Protein AF-A0A8H5F5C3-F1 (afdb_monomer_lite)

Radius of gyration: 33.32 Å; chains: 1; bounding box: 85×60×96 Å

Foldseek 3Di:
DPPVVVVVVLVVCLVCVLVVLHFNVVSVCVVVVVPVDPPPDDNDPPCPVDDLDDCPGDCSRNVVNVPPPVPPPDPDPPPQDDADDDDDDDQDPLLVVLLVVVVVVLQVVCVVVVHDCPPPCHSVVRPNSVLSSQLSVCLQVPQPQDPDLVSSCSNRVDPCSVPCVVVSVVSSCVSRPHPDDPDDPPPPDPPDDDDDDDDDDDDDDPDDDDDPDDQDAAPQQRHSPDHQCDPPPPPNPVPPPDPPPPPDDDDDDDDDDDPPFDAAPPPRDTDDHVPPLVPDPVNVVVPDDPPDDD

pLDDT: mean 79.6, std 17.07, range [41.25, 98.38]

InterPro domains:
  IPR041670 Zinc knuckle [PF15288] (262-293)

Secondary structure (DSSP, 8-state):
--HHHHHHHHHHHHHTHHHHT--HHHHHHHHTT-TTS-TTSSS-TTTSSS-TT-TTS-TTT-HHHHS----SSPPP---PPPPPP-------HHHHHHHHHHHHHHHHHHHHTT--TTSTTGGGGTS-HHHHHHHHHHHHSTTSS-SSHHHHHHHH--TTHHHHHHHHHHHHHHHSPPPPPPPPP----------------------PPP---PPPPPTTT--SSS-TTSTT-TT-TT--PPPS-----------------PBPTTT--BSS-TT-TTT-HHHHGGG-------

Structure (mmCIF, N/CA/C/O backbone):
data_AF-A0A8H5F5C3-F1
#
_entry.id   AF-A0A8H5F5C3-F1
#
loop_
_atom_site.group_PDB
_atom_site.id
_atom_site.type_symbol
_atom_site.label_atom_id
_atom_site.label_alt_id
_atom_site.label_comp_id
_atom_site.label_asym_id
_atom_site.label_entity_id
_atom_site.label_seq_id
_atom_site.pdbx_PDB_ins_code
_atom_site.Cartn_x
_atom_site.Cartn_y
_atom_site.Cartn_z
_atom_site.occupancy
_atom_site.B_iso_or_equiv
_atom_site.auth_seq_id
_atom_site.auth_comp_id
_atom_site.auth_asym_id
_atom_site.auth_atom_id
_atom_site.pdbx_PDB_model_num
ATOM 1 N N . MET A 1 1 ? 24.916 12.785 -32.235 1.00 60.12 1 MET A N 1
ATOM 2 C CA . MET A 1 1 ? 23.503 13.224 -32.248 1.00 60.12 1 MET A CA 1
ATOM 3 C C . MET A 1 1 ? 23.223 13.914 -30.929 1.00 60.12 1 MET A C 1
ATOM 5 O O . MET A 1 1 ? 23.875 13.552 -29.958 1.00 60.12 1 MET A O 1
ATOM 9 N N . ALA A 1 2 ? 22.330 14.905 -30.896 1.00 87.88 2 ALA A N 1
ATOM 10 C CA . ALA A 1 2 ? 21.846 15.442 -29.624 1.00 87.88 2 ALA A CA 1
ATOM 11 C C . ALA A 1 2 ? 21.158 14.311 -28.840 1.00 87.88 2 ALA A C 1
ATOM 13 O O . ALA A 1 2 ? 20.453 13.505 -29.451 1.00 87.88 2 ALA A O 1
ATOM 14 N N . GLU A 1 3 ? 21.402 14.226 -27.532 1.00 84.44 3 GLU A N 1
ATOM 15 C CA . GLU A 1 3 ? 20.860 13.166 -26.667 1.00 84.44 3 GLU A CA 1
ATOM 16 C C . GLU A 1 3 ? 19.329 13.081 -26.788 1.00 84.44 3 GLU A C 1
ATOM 18 O O . GLU A 1 3 ? 18.789 11.993 -26.975 1.00 84.44 3 GLU A O 1
ATOM 23 N N . ASP A 1 4 ? 18.656 14.230 -26.868 1.00 89.19 4 ASP A N 1
ATOM 24 C CA . ASP A 1 4 ? 17.200 14.339 -27.028 1.00 89.19 4 ASP A CA 1
ATOM 25 C C . ASP A 1 4 ? 16.665 13.661 -28.301 1.00 89.19 4 ASP A C 1
ATOM 27 O O . ASP A 1 4 ? 15.610 13.025 -28.285 1.00 89.19 4 ASP A O 1
ATOM 31 N N . GLN A 1 5 ? 17.399 13.764 -29.414 1.00 93.50 5 GLN A N 1
ATOM 32 C CA . GLN A 1 5 ? 16.990 13.143 -30.675 1.00 93.50 5 GLN A CA 1
ATOM 33 C C . GLN A 1 5 ? 17.106 11.619 -30.589 1.00 93.50 5 GLN A C 1
ATOM 35 O O . GLN A 1 5 ? 16.229 10.900 -31.061 1.00 93.50 5 GLN A O 1
ATOM 40 N N . TYR A 1 6 ? 18.165 11.128 -29.939 1.00 92.06 6 TYR A N 1
ATOM 41 C CA . TYR A 1 6 ? 18.353 9.697 -29.726 1.00 92.06 6 TYR A CA 1
ATOM 42 C C . TYR A 1 6 ? 17.241 9.109 -28.847 1.00 92.06 6 TYR A C 1
ATOM 44 O O . TYR A 1 6 ? 16.681 8.069 -29.192 1.00 92.06 6 TYR A O 1
ATOM 52 N N . GLU A 1 7 ? 16.871 9.777 -27.749 1.00 92.25 7 GLU A N 1
ATOM 53 C CA . GLU A 1 7 ? 15.771 9.312 -26.895 1.00 92.25 7 GLU A CA 1
ATOM 54 C C . GLU A 1 7 ? 14.434 9.276 -27.638 1.00 92.25 7 GLU A C 1
ATOM 56 O O . GLU A 1 7 ? 13.686 8.298 -27.519 1.00 92.25 7 GLU A O 1
ATOM 61 N N . PHE A 1 8 ? 14.149 10.309 -28.437 1.00 95.94 8 PHE A N 1
ATOM 62 C CA . PHE A 1 8 ? 12.949 10.368 -29.265 1.00 95.94 8 PHE A CA 1
ATOM 63 C C . PHE A 1 8 ? 12.884 9.192 -30.248 1.00 95.94 8 PHE A C 1
ATOM 65 O O . PHE A 1 8 ? 11.882 8.470 -30.285 1.00 95.94 8 PHE A O 1
ATOM 72 N N . ASP A 1 9 ? 13.969 8.950 -30.986 1.00 95.62 9 ASP A N 1
ATOM 73 C CA . ASP A 1 9 ? 14.041 7.892 -31.995 1.00 95.62 9 ASP A CA 1
ATOM 74 C C . ASP A 1 9 ? 13.924 6.493 -31.369 1.00 95.62 9 ASP A C 1
ATOM 76 O O . ASP A 1 9 ? 13.238 5.616 -31.906 1.00 95.62 9 ASP A O 1
ATOM 80 N N . VAL A 1 10 ? 14.543 6.279 -30.203 1.00 93.88 10 VAL A N 1
ATOM 81 C CA . VAL A 1 10 ? 14.464 5.010 -29.466 1.00 93.88 10 VAL A CA 1
ATOM 82 C C . VAL A 1 10 ? 13.055 4.759 -28.933 1.00 93.88 10 VAL A C 1
ATOM 84 O O . VAL A 1 10 ? 12.548 3.639 -29.050 1.00 93.88 10 VAL A O 1
ATOM 87 N N . MET A 1 11 ? 12.395 5.771 -28.365 1.00 95.31 11 MET A N 1
ATOM 88 C CA . MET A 1 11 ? 11.026 5.628 -27.856 1.00 95.31 11 MET A CA 1
ATOM 89 C C . MET A 1 11 ? 10.029 5.378 -28.985 1.00 95.31 11 MET A C 1
ATOM 91 O O . MET A 1 11 ? 9.158 4.512 -28.861 1.00 95.31 11 MET A O 1
ATOM 95 N N . ASP A 1 12 ? 10.180 6.079 -30.105 1.00 96.69 12 ASP A N 1
ATOM 96 C CA . ASP A 1 12 ? 9.385 5.857 -31.307 1.00 96.69 12 ASP A CA 1
ATOM 97 C C . ASP A 1 12 ? 9.606 4.443 -31.872 1.00 96.69 12 ASP A C 1
ATOM 99 O O . ASP A 1 12 ? 8.642 3.716 -32.139 1.00 96.69 12 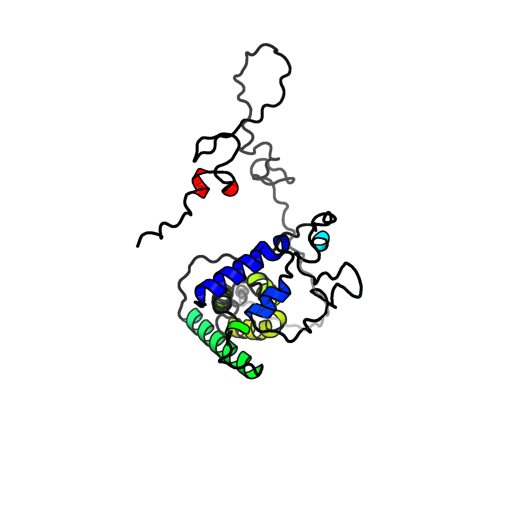ASP A O 1
ATOM 103 N N . ALA A 1 13 ? 10.862 3.990 -31.955 1.00 94.81 13 ALA A N 1
ATOM 104 C CA . ALA A 1 13 ? 11.183 2.616 -32.323 1.00 94.81 13 ALA A CA 1
ATOM 105 C C . ALA A 1 13 ? 10.565 1.607 -31.347 1.00 94.81 13 ALA A C 1
ATOM 107 O O . ALA A 1 13 ? 10.030 0.594 -31.796 1.00 94.81 13 ALA A O 1
ATOM 108 N N . PHE A 1 14 ? 10.584 1.877 -30.037 1.00 94.94 14 PHE A N 1
ATOM 109 C CA . PHE A 1 14 ? 9.980 1.004 -29.034 1.00 94.94 14 PHE A CA 1
ATOM 110 C C . PHE A 1 14 ? 8.468 0.916 -29.224 1.00 94.94 14 PHE A C 1
ATOM 112 O O . PHE A 1 14 ? 7.932 -0.187 -29.316 1.00 94.94 14 PHE A O 1
ATOM 119 N N . ILE A 1 15 ? 7.765 2.046 -29.320 1.00 94.81 15 ILE A N 1
ATOM 120 C CA . ILE A 1 15 ? 6.305 2.100 -29.498 1.00 94.81 15 ILE A CA 1
ATOM 121 C C . ILE A 1 15 ? 5.898 1.374 -30.784 1.00 94.81 15 ILE A C 1
ATOM 123 O O . ILE A 1 15 ? 5.016 0.509 -30.745 1.00 94.81 15 ILE A O 1
ATOM 127 N N . ASN A 1 16 ? 6.600 1.662 -31.882 1.00 94.94 16 ASN A N 1
ATOM 128 C CA . ASN A 1 16 ? 6.324 1.139 -33.217 1.00 94.94 16 ASN A CA 1
ATOM 129 C C . ASN A 1 16 ? 7.081 -0.157 -33.546 1.00 94.94 16 ASN A C 1
ATOM 131 O O . ASN A 1 16 ? 7.096 -0.575 -34.706 1.00 94.94 16 ASN A O 1
ATOM 135 N N . ALA A 1 17 ? 7.662 -0.826 -32.544 1.00 92.56 17 ALA A N 1
ATOM 136 C CA . ALA A 1 17 ? 8.534 -1.987 -32.726 1.00 92.56 17 ALA A CA 1
ATOM 137 C C . ALA A 1 17 ? 7.886 -3.075 -33.591 1.00 92.56 17 ALA A C 1
ATOM 139 O O . ALA A 1 17 ? 8.486 -3.545 -34.553 1.00 92.56 17 ALA A O 1
ATOM 140 N N . ARG A 1 18 ? 6.612 -3.395 -33.326 1.00 88.88 18 ARG A N 1
ATOM 141 C CA . ARG A 1 18 ? 5.847 -4.382 -34.103 1.00 88.88 18 ARG A CA 1
ATOM 142 C C . ARG A 1 18 ? 5.730 -4.008 -35.582 1.00 88.88 18 ARG A C 1
ATOM 144 O O . ARG A 1 18 ? 5.941 -4.860 -36.435 1.00 88.88 18 ARG A O 1
ATOM 151 N N . ASN A 1 19 ? 5.407 -2.751 -35.883 1.00 92.50 19 ASN A N 1
ATOM 152 C CA . ASN A 1 19 ? 5.242 -2.280 -37.262 1.00 92.50 19 ASN A CA 1
ATOM 153 C C . ASN A 1 19 ? 6.582 -2.207 -38.005 1.00 92.50 19 ASN A C 1
ATOM 155 O O . ASN A 1 19 ? 6.616 -2.343 -39.223 1.00 92.50 19 ASN A O 1
ATOM 159 N N . ARG A 1 20 ? 7.681 -2.008 -37.270 1.00 92.12 20 ARG A N 1
ATOM 160 C CA . ARG A 1 20 ? 9.048 -1.948 -37.806 1.00 92.12 20 ARG A CA 1
ATOM 161 C C . ARG A 1 20 ? 9.750 -3.306 -37.864 1.00 92.12 20 ARG A C 1
ATOM 163 O O . ARG A 1 20 ? 10.875 -3.376 -38.339 1.00 92.12 20 ARG A O 1
ATOM 170 N N . GLY A 1 21 ? 9.115 -4.374 -37.377 1.00 87.25 21 GLY A N 1
ATOM 171 C CA . GLY A 1 21 ? 9.731 -5.701 -37.298 1.00 87.25 21 GLY A CA 1
ATOM 172 C C . GLY A 1 21 ? 10.843 -5.807 -36.248 1.00 87.25 21 GLY A C 1
ATOM 173 O O . GLY A 1 21 ? 11.661 -6.719 -36.317 1.00 87.25 21 GLY A O 1
ATOM 174 N N . PHE A 1 22 ? 10.880 -4.893 -35.275 1.00 87.75 22 PHE A N 1
ATOM 175 C CA . PHE A 1 22 ? 11.849 -4.911 -34.185 1.00 87.75 22 PHE A CA 1
ATOM 176 C C . PHE A 1 22 ? 11.317 -5.622 -32.940 1.00 87.75 22 PHE A C 1
ATOM 178 O O . PHE A 1 22 ? 10.141 -5.550 -32.577 1.00 87.75 22 PHE A O 1
ATOM 185 N N . CYS A 1 23 ? 12.237 -6.273 -32.238 1.00 87.12 23 CYS A N 1
ATOM 186 C CA . CYS A 1 23 ? 12.022 -6.864 -30.928 1.00 87.12 23 CYS A CA 1
ATOM 187 C C . CYS A 1 23 ? 12.058 -5.755 -29.866 1.00 87.12 23 CYS A C 1
ATOM 189 O O . CYS A 1 23 ? 13.042 -5.024 -29.768 1.00 87.12 23 CYS A O 1
ATOM 191 N N . ARG A 1 24 ? 11.027 -5.631 -29.014 1.00 89.69 24 ARG A N 1
ATOM 192 C CA . ARG A 1 24 ? 11.031 -4.607 -27.943 1.00 89.69 24 ARG A CA 1
ATOM 193 C C . ARG A 1 24 ? 12.205 -4.766 -26.972 1.00 89.69 24 ARG A C 1
ATOM 195 O O . ARG A 1 24 ? 12.661 -3.782 -26.405 1.00 89.69 24 ARG A O 1
ATOM 202 N N . ARG A 1 25 ? 12.669 -6.004 -26.767 1.00 86.75 25 ARG A N 1
ATOM 203 C CA . ARG A 1 25 ? 13.811 -6.311 -25.893 1.00 86.75 25 ARG A CA 1
ATOM 204 C C . ARG A 1 25 ? 15.117 -5.792 -26.475 1.00 86.75 25 ARG A C 1
ATOM 206 O O . ARG A 1 25 ? 15.838 -5.143 -25.739 1.00 86.75 25 ARG A O 1
ATOM 213 N N . ASP A 1 26 ? 15.350 -5.985 -27.773 1.00 86.12 26 ASP A N 1
ATOM 214 C CA . ASP A 1 26 ? 16.556 -5.486 -28.444 1.00 86.12 26 ASP A CA 1
ATOM 215 C C . ASP A 1 26 ? 16.659 -3.961 -28.325 1.00 86.12 26 ASP A C 1
ATOM 217 O O . ASP A 1 26 ? 17.726 -3.437 -28.031 1.00 86.12 26 ASP A O 1
ATOM 221 N N . ILE A 1 27 ? 15.533 -3.248 -28.457 1.00 91.31 27 ILE A N 1
ATOM 222 C CA . ILE A 1 27 ? 15.487 -1.786 -28.294 1.00 91.31 27 ILE A CA 1
ATOM 223 C C . ILE A 1 27 ? 15.824 -1.379 -26.851 1.00 91.31 27 ILE A C 1
ATOM 225 O O . ILE A 1 27 ? 16.591 -0.443 -26.639 1.00 91.31 27 ILE A O 1
ATOM 229 N N . CYS A 1 28 ? 15.287 -2.084 -25.848 1.00 90.62 28 CYS A N 1
ATOM 230 C CA . CYS A 1 28 ? 15.643 -1.840 -24.448 1.00 90.62 28 CYS A CA 1
ATOM 231 C C . CYS A 1 28 ? 17.111 -2.172 -24.156 1.00 90.62 28 CYS A C 1
ATOM 233 O O . CYS A 1 28 ? 17.774 -1.411 -23.458 1.00 90.62 28 CYS A O 1
ATOM 235 N N . ASP A 1 29 ? 17.617 -3.296 -24.661 1.00 87.50 29 ASP A N 1
ATOM 236 C CA . ASP A 1 29 ? 19.001 -3.707 -24.448 1.00 87.50 29 ASP A CA 1
ATOM 237 C C . ASP A 1 29 ? 19.973 -2.736 -25.130 1.00 87.50 29 ASP A C 1
ATOM 239 O O . ASP A 1 29 ? 21.022 -2.450 -24.562 1.00 87.50 29 ASP A O 1
ATOM 243 N N . GLU A 1 30 ? 19.615 -2.167 -26.285 1.00 89.38 30 GLU A N 1
ATOM 244 C CA . GLU A 1 30 ? 20.378 -1.089 -26.920 1.00 89.38 30 GLU A CA 1
ATOM 245 C C . GLU A 1 30 ? 20.362 0.191 -26.076 1.00 89.38 30 GLU A C 1
ATOM 247 O O . GLU A 1 30 ? 21.419 0.719 -25.733 1.00 89.38 30 GLU A O 1
ATOM 252 N N . TYR A 1 31 ? 19.175 0.651 -25.667 1.00 93.38 31 TYR A N 1
ATOM 253 C CA . TYR A 1 31 ? 19.017 1.881 -24.884 1.00 93.38 31 TYR A CA 1
ATOM 254 C C . TYR A 1 31 ? 19.757 1.830 -23.541 1.00 93.38 31 TYR A C 1
ATOM 256 O O . TYR A 1 31 ? 20.421 2.790 -23.159 1.00 93.38 31 TYR A O 1
ATOM 264 N N . PHE A 1 32 ? 19.689 0.695 -22.838 1.00 92.19 32 PHE A N 1
ATOM 265 C CA . PHE A 1 32 ? 20.354 0.491 -21.546 1.00 92.19 32 PHE A CA 1
ATOM 266 C C . PHE A 1 32 ? 21.762 -0.114 -21.664 1.00 92.19 32 PHE A C 1
ATOM 268 O O . PHE A 1 32 ? 22.353 -0.461 -20.639 1.00 92.19 32 PHE A O 1
ATOM 275 N N . GLN A 1 33 ? 22.289 -0.276 -22.885 1.00 88.88 33 GLN A N 1
ATOM 276 C CA . GLN A 1 33 ? 23.594 -0.897 -23.167 1.00 88.88 33 GLN A CA 1
ATOM 277 C C . GLN A 1 33 ? 23.756 -2.284 -22.511 1.00 88.88 33 GLN A C 1
ATOM 279 O O . GLN A 1 33 ? 24.838 -2.705 -22.094 1.00 88.88 33 GLN A O 1
ATOM 284 N N . ASN A 1 34 ? 22.656 -3.030 -22.407 1.00 84.88 34 ASN A N 1
ATOM 285 C CA . ASN A 1 34 ? 22.591 -4.355 -21.804 1.00 84.88 34 ASN A CA 1
ATOM 286 C C . ASN A 1 34 ? 22.877 -5.454 -22.842 1.00 84.88 34 ASN A C 1
ATOM 288 O O . ASN A 1 34 ? 22.134 -6.423 -22.983 1.00 84.88 34 ASN A O 1
ATOM 292 N N . HIS A 1 35 ? 24.000 -5.346 -23.553 1.00 79.50 35 HIS A N 1
ATOM 293 C CA . HIS A 1 35 ? 24.392 -6.272 -24.629 1.00 79.50 35 HIS A CA 1
ATOM 294 C C . HIS A 1 35 ? 24.846 -7.664 -24.141 1.00 79.50 35 HIS A C 1
ATOM 296 O O . HIS A 1 35 ? 25.554 -8.377 -24.845 1.00 79.50 35 HIS A O 1
ATOM 302 N N . LYS A 1 36 ? 24.464 -8.068 -22.923 1.00 68.00 36 LYS A N 1
ATOM 303 C CA . LYS A 1 36 ? 24.839 -9.359 -22.324 1.00 68.00 36 LYS A CA 1
ATOM 304 C C . LYS A 1 36 ? 24.131 -10.555 -22.970 1.00 68.00 36 LYS A C 1
ATOM 306 O O . LYS A 1 36 ? 24.473 -11.693 -22.663 1.00 68.00 36 LYS A O 1
ATOM 311 N N . ALA A 1 37 ? 23.130 -10.313 -23.813 1.00 61.84 37 ALA A N 1
ATOM 312 C CA . ALA A 1 37 ? 22.503 -11.337 -24.633 1.00 61.84 37 ALA A CA 1
ATOM 313 C C . ALA A 1 37 ? 23.212 -11.396 -25.995 1.00 61.84 37 ALA A C 1
ATOM 315 O O . ALA A 1 37 ? 23.277 -10.391 -26.698 1.00 61.84 37 ALA A O 1
ATOM 316 N N . ASP A 1 38 ? 23.743 -12.565 -26.363 1.00 60.38 38 ASP A N 1
ATOM 317 C CA . ASP A 1 38 ? 24.379 -12.787 -27.667 1.00 60.38 38 ASP A CA 1
ATOM 318 C C . ASP A 1 38 ? 23.471 -12.316 -28.816 1.00 60.38 38 ASP A C 1
ATOM 320 O O . ASP A 1 38 ? 22.411 -12.895 -29.070 1.00 60.38 38 ASP A O 1
ATOM 324 N N . ARG A 1 39 ? 23.919 -11.287 -29.550 1.00 55.59 39 ARG A N 1
ATOM 325 C CA . ARG A 1 39 ? 23.198 -10.650 -30.673 1.00 55.59 39 ARG A CA 1
ATOM 326 C C . ARG A 1 39 ? 22.975 -11.571 -31.882 1.00 55.59 39 ARG A C 1
ATOM 328 O O . ARG A 1 39 ? 22.264 -11.210 -32.813 1.00 55.59 39 ARG A O 1
ATOM 335 N N . GLN A 1 40 ? 23.597 -12.750 -31.916 1.00 51.72 40 GLN A N 1
ATOM 336 C CA . GLN A 1 40 ? 23.796 -13.498 -33.161 1.00 51.72 40 GLN A CA 1
ATOM 337 C C . GLN A 1 40 ? 22.651 -14.449 -33.557 1.00 51.72 40 GLN A C 1
ATOM 339 O O . GLN A 1 40 ? 22.779 -15.178 -34.538 1.00 51.72 40 GLN A O 1
ATOM 344 N N . LYS A 1 41 ? 21.515 -14.466 -32.845 1.00 52.19 41 LYS A N 1
ATOM 345 C CA . LYS A 1 41 ? 20.376 -15.345 -33.176 1.00 52.19 41 LYS A CA 1
ATOM 346 C C . LYS A 1 41 ? 19.035 -14.641 -32.941 1.00 52.19 41 LYS A C 1
ATOM 348 O O . LYS A 1 41 ? 18.655 -14.422 -31.798 1.00 52.19 41 LYS A O 1
ATOM 353 N N . ALA A 1 42 ? 18.347 -14.317 -34.044 1.00 54.59 42 ALA A N 1
ATOM 354 C CA . ALA A 1 42 ? 16.954 -13.861 -34.176 1.00 54.59 42 ALA A CA 1
ATOM 355 C C . ALA A 1 42 ? 16.199 -13.614 -32.854 1.00 54.59 42 ALA A C 1
ATOM 357 O O . ALA A 1 42 ? 15.679 -14.593 -32.338 1.00 54.59 42 ALA A O 1
ATOM 358 N N . CYS A 1 43 ? 16.134 -12.355 -32.368 1.00 58.72 43 CYS A N 1
ATOM 359 C CA . CYS A 1 43 ? 15.417 -11.747 -31.205 1.00 58.72 43 CYS A CA 1
ATOM 360 C C . CYS A 1 43 ? 15.333 -12.532 -29.873 1.00 58.72 43 CYS A C 1
ATOM 362 O O . CYS A 1 43 ? 15.193 -11.953 -28.798 1.00 58.72 43 CYS A O 1
ATOM 364 N N . CYS A 1 44 ? 15.351 -13.858 -29.869 1.00 58.44 44 CYS A N 1
ATOM 365 C CA . CYS A 1 44 ? 15.351 -14.701 -28.702 1.00 58.44 44 CYS A CA 1
ATOM 366 C C . CYS A 1 44 ? 15.707 -16.142 -29.097 1.00 58.44 44 CYS A C 1
ATOM 368 O O . CYS A 1 44 ? 14.849 -16.917 -29.503 1.00 58.44 44 CYS A O 1
ATOM 370 N N . THR A 1 45 ? 16.912 -16.603 -28.768 1.00 53.44 45 THR A N 1
ATOM 371 C CA . THR A 1 45 ? 17.160 -18.038 -28.492 1.00 53.44 45 THR A CA 1
ATOM 372 C C . THR A 1 45 ? 16.218 -18.596 -27.411 1.00 53.44 45 THR A C 1
ATOM 374 O O . THR A 1 45 ? 16.011 -19.801 -27.320 1.00 53.44 45 THR A O 1
ATOM 377 N N . ARG A 1 46 ? 15.563 -17.713 -26.643 1.00 50.53 46 ARG A N 1
ATOM 378 C CA . ARG A 1 46 ? 14.430 -18.009 -25.751 1.00 50.53 46 ARG A CA 1
ATOM 379 C C . ARG A 1 46 ? 13.079 -18.287 -26.435 1.00 50.53 46 ARG A C 1
ATOM 381 O O . ARG A 1 46 ? 12.217 -18.848 -25.770 1.00 50.53 46 ARG A O 1
ATOM 388 N N . CYS A 1 47 ? 12.864 -17.876 -27.687 1.00 49.75 47 CYS A N 1
ATOM 389 C CA . CYS A 1 47 ? 11.601 -18.066 -28.424 1.00 49.75 47 CYS A CA 1
ATOM 390 C C . CYS A 1 47 ? 11.809 -18.819 -29.759 1.00 49.75 47 CYS A C 1
ATOM 392 O O . CYS A 1 47 ? 10.877 -19.445 -30.244 1.00 49.75 47 CYS A O 1
ATOM 394 N N . GLY A 1 48 ? 13.016 -18.805 -30.338 1.00 48.56 48 GLY A N 1
ATOM 395 C CA . GLY A 1 48 ? 13.330 -19.393 -31.647 1.00 48.56 48 GLY A CA 1
ATOM 396 C C . GLY A 1 48 ? 13.887 -20.821 -31.627 1.00 48.56 48 GLY A C 1
ATOM 397 O O . GLY A 1 48 ? 14.126 -21.377 -32.691 1.00 48.56 48 GLY A O 1
ATOM 398 N N . GLY A 1 49 ? 14.119 -21.420 -30.452 1.00 54.09 49 GLY A N 1
ATOM 399 C CA . GLY A 1 49 ? 14.686 -22.775 -30.345 1.00 54.09 49 GLY A CA 1
ATOM 400 C C . GLY A 1 49 ? 13.713 -23.845 -29.854 1.00 54.09 49 GLY A C 1
ATOM 401 O O . GLY A 1 49 ? 13.750 -24.974 -30.329 1.00 54.09 49 GLY A O 1
ATOM 402 N N . VAL A 1 50 ? 12.837 -23.515 -28.901 1.00 48.47 50 VAL A N 1
ATOM 403 C CA . VAL A 1 50 ? 11.930 -24.487 -28.278 1.00 48.47 50 VAL A CA 1
ATOM 404 C C . VAL A 1 50 ? 10.614 -23.795 -27.919 1.00 48.47 50 VAL A C 1
ATOM 406 O O . VAL A 1 50 ? 10.514 -23.058 -26.943 1.00 48.47 50 VAL A O 1
ATOM 409 N N . SER A 1 51 ? 9.587 -24.098 -28.704 1.00 47.12 51 SER A N 1
ATOM 410 C CA . SER A 1 51 ? 8.178 -23.748 -28.505 1.00 47.12 51 SER A CA 1
ATOM 411 C C . SER A 1 51 ? 7.767 -22.292 -28.772 1.00 47.12 51 SER A C 1
ATOM 413 O O . SER A 1 51 ? 8.209 -21.327 -28.151 1.00 47.12 51 SER A O 1
ATOM 415 N N . VAL A 1 52 ? 6.782 -22.185 -29.659 1.00 51.78 52 VAL A N 1
ATOM 416 C CA . VAL A 1 52 ? 6.034 -21.006 -30.122 1.00 51.78 52 VAL A CA 1
ATOM 417 C C . VAL A 1 52 ? 5.179 -20.373 -28.996 1.00 51.78 52 VAL A C 1
ATOM 419 O O . VAL A 1 52 ? 4.172 -19.724 -29.239 1.00 51.78 52 VAL A O 1
ATOM 422 N N . SER A 1 53 ? 5.526 -20.564 -27.719 1.00 54.31 53 SER A N 1
ATOM 423 C CA . SER A 1 53 ? 4.677 -20.145 -26.594 1.00 54.31 53 SER A CA 1
ATOM 424 C C . SER A 1 53 ? 5.459 -19.828 -25.319 1.00 54.31 53 SER A C 1
ATOM 426 O O . SER A 1 53 ? 5.029 -20.107 -24.198 1.00 54.31 53 SER A O 1
ATOM 428 N N . SER A 1 54 ? 6.628 -19.202 -25.447 1.00 59.69 54 SER A N 1
ATOM 429 C CA . SER A 1 54 ? 7.209 -18.558 -24.273 1.00 59.69 54 SER A CA 1
ATOM 430 C C . SER A 1 54 ? 6.317 -17.376 -23.890 1.00 59.69 54 SER A C 1
ATOM 432 O O . SER A 1 54 ? 6.367 -16.324 -24.526 1.00 59.69 54 SER A O 1
ATOM 434 N N . ARG A 1 55 ? 5.539 -17.514 -22.804 1.00 61.78 55 ARG A N 1
ATOM 435 C CA . ARG A 1 55 ? 4.786 -16.415 -22.150 1.00 61.78 55 ARG A CA 1
ATOM 436 C C . ARG A 1 55 ? 5.662 -15.207 -21.777 1.00 61.78 55 ARG A C 1
ATOM 438 O O . ARG A 1 55 ? 5.161 -14.211 -21.268 1.00 61.78 55 ARG A O 1
ATOM 445 N N . LEU A 1 56 ? 6.977 -15.325 -21.959 1.00 69.94 56 LEU A N 1
ATOM 446 C CA . LEU A 1 56 ? 7.973 -14.307 -21.683 1.00 69.94 56 LEU A CA 1
ATOM 447 C C . LEU A 1 56 ? 8.420 -13.557 -22.952 1.00 69.94 56 LEU A C 1
ATOM 449 O O . LEU A 1 56 ? 9.214 -12.629 -22.827 1.00 69.94 56 LEU A O 1
ATOM 453 N N . CYS A 1 57 ? 7.968 -13.914 -24.159 1.00 77.62 57 CYS A N 1
ATOM 454 C CA . CYS A 1 57 ? 8.276 -13.141 -25.370 1.00 77.62 57 CYS A CA 1
ATOM 455 C C . CYS A 1 57 ? 7.537 -11.784 -25.368 1.00 77.62 57 CYS A C 1
ATOM 457 O O . CYS A 1 57 ? 6.529 -11.627 -24.681 1.00 77.62 57 CYS A O 1
ATOM 459 N N . CYS A 1 58 ? 8.040 -10.786 -26.105 1.00 84.25 58 CYS A N 1
ATOM 460 C CA . CYS A 1 58 ? 7.315 -9.519 -26.273 1.00 84.25 58 CYS A CA 1
ATOM 461 C C . CYS A 1 58 ? 6.195 -9.645 -27.322 1.00 84.25 58 CYS A C 1
ATOM 463 O O . CYS A 1 58 ? 6.222 -10.538 -28.170 1.00 84.25 58 CYS A O 1
ATOM 465 N N . ASP A 1 59 ? 5.223 -8.737 -27.273 1.00 87.00 59 ASP A N 1
ATOM 466 C CA . ASP A 1 59 ? 4.066 -8.658 -28.179 1.00 87.00 59 ASP A CA 1
ATOM 467 C C . ASP A 1 59 ? 4.451 -8.482 -29.652 1.00 87.00 59 ASP A C 1
ATOM 469 O O . ASP A 1 59 ? 3.725 -8.941 -30.530 1.00 87.00 59 ASP A O 1
ATOM 473 N N . ALA A 1 60 ? 5.600 -7.861 -29.931 1.00 87.94 60 ALA A N 1
ATOM 474 C CA . ALA A 1 60 ? 6.113 -7.728 -31.292 1.00 87.94 60 ALA A CA 1
ATOM 475 C C . ALA A 1 60 ? 6.545 -9.078 -31.899 1.00 87.94 60 ALA A C 1
ATOM 477 O O . ALA A 1 60 ? 6.444 -9.259 -33.107 1.00 87.94 60 ALA A O 1
ATOM 478 N N . CYS A 1 61 ? 6.988 -10.033 -31.076 1.00 82.75 61 CYS A N 1
ATOM 479 C CA . CYS A 1 61 ? 7.596 -11.288 -31.545 1.00 82.75 61 CYS A CA 1
ATOM 480 C C . CYS A 1 61 ? 6.697 -12.508 -31.352 1.00 82.75 61 CYS A C 1
ATOM 482 O O . CYS A 1 61 ? 6.900 -13.529 -31.999 1.00 82.75 61 CYS A O 1
ATOM 484 N N . SER A 1 62 ? 5.700 -12.410 -30.473 1.00 81.94 62 SER A N 1
ATOM 485 C CA . SER A 1 62 ? 4.655 -13.421 -30.316 1.00 81.94 62 SER A CA 1
ATOM 486 C C . SER A 1 62 ? 3.290 -12.739 -30.209 1.00 81.94 62 SER A C 1
ATOM 488 O O . SER A 1 62 ? 2.684 -12.753 -29.140 1.00 81.94 62 SER A O 1
ATOM 490 N N . PRO A 1 63 ? 2.789 -12.108 -31.288 1.00 81.25 63 PRO A N 1
ATOM 491 C CA . PRO A 1 63 ? 1.505 -11.407 -31.248 1.00 81.25 63 PRO A CA 1
ATOM 492 C C . PRO A 1 63 ? 0.356 -12.336 -30.829 1.00 81.25 63 PRO A C 1
ATOM 494 O O . PRO A 1 63 ? -0.547 -11.909 -30.112 1.00 81.25 63 PRO A O 1
ATOM 497 N N . ASP A 1 64 ? 0.441 -13.620 -31.181 1.00 77.12 64 ASP A N 1
ATOM 498 C CA . ASP A 1 64 ? -0.565 -14.635 -30.861 1.00 77.12 64 ASP A CA 1
ATOM 499 C C . ASP A 1 64 ? -0.626 -14.995 -29.370 1.00 77.12 64 ASP A C 1
ATOM 501 O O . ASP A 1 64 ? -1.681 -15.386 -28.879 1.00 77.12 64 ASP A O 1
ATOM 505 N N . ALA A 1 65 ? 0.459 -14.805 -28.610 1.00 73.44 65 ALA A N 1
ATOM 506 C CA . ALA A 1 65 ? 0.435 -14.983 -27.156 1.00 73.44 65 ALA A CA 1
ATOM 507 C C . ALA A 1 65 ? -0.322 -13.854 -26.430 1.00 73.44 65 ALA A C 1
ATOM 509 O O . ALA A 1 65 ? -0.727 -14.024 -25.278 1.00 73.44 65 ALA A O 1
ATOM 510 N N . PHE A 1 66 ? -0.503 -12.707 -27.093 1.00 73.38 66 PHE A N 1
ATOM 511 C CA . PHE A 1 66 ? -1.224 -11.539 -26.573 1.00 73.38 66 PHE A CA 1
ATOM 512 C C . PHE A 1 66 ? -2.585 -11.336 -27.237 1.00 73.38 66 PHE A C 1
ATOM 514 O O . PHE A 1 66 ? -3.386 -10.535 -26.746 1.00 73.38 66 PHE A O 1
ATOM 521 N N . MET A 1 67 ? -2.875 -12.074 -28.312 1.00 73.62 67 MET A N 1
ATOM 522 C CA . MET A 1 67 ? -4.243 -12.310 -28.751 1.00 73.62 67 MET A CA 1
ATOM 523 C C . MET A 1 67 ? -4.953 -12.928 -27.557 1.00 73.62 67 MET A C 1
ATOM 525 O O . MET A 1 67 ? -4.619 -14.032 -27.134 1.00 73.62 67 MET A O 1
ATOM 529 N N . LEU A 1 68 ? -5.850 -12.153 -26.946 1.00 63.91 68 LEU A N 1
ATOM 530 C CA . LEU A 1 68 ? -6.642 -12.561 -25.799 1.00 63.91 68 LEU A CA 1
ATOM 531 C C . LEU A 1 68 ? -7.319 -13.881 -26.164 1.00 63.91 68 LEU A C 1
ATOM 533 O O . LEU A 1 68 ? -8.373 -13.877 -26.802 1.00 63.91 68 LEU A O 1
ATOM 537 N N . LEU A 1 69 ? -6.707 -15.005 -25.772 1.00 61.53 69 LEU A N 1
ATOM 538 C CA . LEU A 1 69 ? -7.387 -16.289 -25.731 1.00 61.53 69 LEU A CA 1
ATOM 539 C C . LEU A 1 69 ? -8.730 -15.998 -25.069 1.00 61.53 69 LEU A C 1
ATOM 541 O O . LEU A 1 69 ? -8.715 -15.262 -24.073 1.00 61.53 69 LEU A O 1
ATOM 545 N N . PRO A 1 70 ? -9.864 -16.472 -25.619 1.00 59.44 70 PRO A N 1
ATOM 546 C CA . PRO A 1 70 ? -11.166 -16.234 -25.021 1.00 59.44 70 PRO A CA 1
ATOM 547 C C . PRO A 1 70 ? -11.043 -16.654 -23.566 1.00 59.44 70 PRO A C 1
ATOM 549 O O . PRO A 1 70 ? -10.905 -17.841 -23.278 1.00 59.44 70 PRO A O 1
ATOM 552 N N . LEU A 1 71 ? -10.933 -15.659 -22.677 1.00 58.84 71 LEU A N 1
ATOM 553 C CA . LEU A 1 71 ? -10.610 -15.885 -21.281 1.00 58.84 71 LEU A CA 1
ATOM 554 C C . LEU A 1 71 ? -11.759 -16.742 -20.787 1.00 58.84 71 LEU A C 1
ATOM 556 O O . LEU A 1 71 ? -12.885 -16.250 -20.686 1.00 58.84 71 LEU A O 1
ATOM 560 N N . SER A 1 72 ? -11.483 -18.033 -20.588 1.00 63.69 72 SER A N 1
ATOM 561 C CA . SER A 1 72 ? -12.379 -18.983 -19.947 1.00 63.69 72 SER A CA 1
ATOM 562 C C . SER A 1 72 ? -12.952 -18.250 -18.750 1.00 63.69 72 SER A C 1
ATOM 564 O O . SER A 1 72 ? -12.165 -17.851 -17.899 1.00 63.69 72 SER A O 1
ATOM 566 N N . GLN A 1 73 ? -14.251 -17.952 -18.838 1.00 66.44 73 GLN A N 1
ATOM 567 C CA . GLN A 1 73 ? -15.075 -17.085 -17.994 1.00 66.44 73 GLN A CA 1
ATOM 568 C C . GLN A 1 73 ? -14.311 -16.228 -16.968 1.00 66.44 73 GLN A C 1
ATOM 570 O O . GLN A 1 73 ? -13.662 -16.779 -16.080 1.00 66.44 73 GLN A O 1
ATOM 575 N N . PRO A 1 74 ? -14.432 -14.883 -17.011 1.00 66.94 74 PRO A N 1
ATOM 576 C CA . PRO A 1 74 ? -13.730 -14.017 -16.070 1.00 66.94 74 PRO A CA 1
ATOM 577 C C . PRO A 1 74 ? -13.937 -14.542 -14.644 1.00 66.94 74 PRO A C 1
ATOM 579 O O . PRO A 1 74 ? -15.093 -14.778 -14.276 1.00 66.94 74 PRO A O 1
ATOM 582 N N . PRO A 1 75 ? -12.851 -14.762 -13.875 1.00 74.62 75 PRO A N 1
ATOM 583 C CA . PRO A 1 75 ? -12.936 -15.419 -12.580 1.00 74.62 75 PRO A CA 1
ATOM 584 C C . PRO A 1 75 ? -13.998 -14.726 -11.739 1.00 74.62 75 PRO A C 1
ATOM 586 O O . PRO A 1 75 ? -14.119 -13.492 -11.795 1.00 74.62 75 PRO A O 1
ATOM 589 N N . GLU A 1 76 ? -14.781 -15.513 -10.995 1.00 82.12 76 GLU A N 1
ATOM 590 C CA . GLU A 1 76 ? -15.825 -14.968 -10.135 1.00 82.12 76 GLU A CA 1
ATOM 591 C C . GLU A 1 76 ? -15.247 -13.810 -9.330 1.00 82.12 76 GLU A C 1
ATOM 593 O O . GLU A 1 76 ? -14.251 -13.938 -8.611 1.00 82.12 76 GLU A O 1
ATOM 598 N N . LYS A 1 77 ? -15.841 -12.630 -9.515 1.00 79.00 77 LYS A N 1
ATOM 599 C CA . LYS A 1 77 ? -15.367 -11.406 -8.882 1.00 79.00 77 LYS A CA 1
ATOM 600 C C . LYS A 1 77 ? -15.662 -11.506 -7.392 1.00 79.00 77 LYS A C 1
ATOM 602 O O . LYS A 1 77 ? -16.704 -11.035 -6.931 1.00 79.00 77 LYS A O 1
ATOM 607 N N . ILE A 1 78 ? -14.733 -12.081 -6.631 1.00 84.25 78 ILE A N 1
ATOM 608 C CA . ILE A 1 78 ? -14.754 -12.010 -5.173 1.00 84.25 78 ILE A CA 1
ATOM 609 C C . ILE A 1 78 ? -14.734 -10.523 -4.828 1.00 84.25 78 ILE A C 1
ATOM 611 O O . ILE A 1 78 ? -13.788 -9.798 -5.147 1.00 84.25 78 ILE A O 1
ATOM 615 N N . ARG A 1 79 ? -15.821 -10.035 -4.222 1.00 83.44 79 ARG A N 1
ATOM 616 C CA . ARG A 1 79 ? -15.903 -8.636 -3.801 1.00 83.44 79 ARG A CA 1
ATOM 617 C C . ARG A 1 79 ? -14.779 -8.384 -2.807 1.00 83.44 79 ARG A C 1
ATOM 619 O O . ARG A 1 79 ? -14.805 -8.912 -1.697 1.00 83.44 79 ARG A O 1
ATOM 626 N N . ALA A 1 80 ? -13.812 -7.559 -3.200 1.00 82.06 80 ALA A N 1
ATOM 627 C CA . ALA A 1 80 ? -12.754 -7.137 -2.302 1.00 82.06 80 ALA A CA 1
ATOM 628 C C . ALA A 1 80 ? -13.380 -6.526 -1.040 1.00 82.06 80 ALA A C 1
ATOM 630 O O . ALA A 1 80 ? -14.272 -5.670 -1.119 1.00 82.06 80 ALA A O 1
ATOM 631 N N . LYS A 1 81 ? -12.923 -6.982 0.131 1.00 84.88 81 LYS A N 1
ATOM 632 C CA . LYS A 1 81 ? -13.285 -6.366 1.411 1.00 84.88 81 LYS A CA 1
ATOM 633 C C . LYS A 1 81 ? -12.951 -4.865 1.331 1.00 84.88 81 LYS A C 1
ATOM 635 O O . LYS A 1 81 ? -11.948 -4.453 0.744 1.00 84.88 81 LYS A O 1
ATOM 640 N N . ARG A 1 82 ? -13.858 -4.029 1.844 1.00 89.31 82 ARG A N 1
ATOM 641 C CA . ARG A 1 82 ? -13.726 -2.571 1.747 1.00 89.31 82 ARG A CA 1
ATOM 642 C C . ARG A 1 82 ? -12.611 -2.090 2.667 1.00 89.31 82 ARG A C 1
ATOM 644 O O . ARG A 1 82 ? -12.604 -2.405 3.856 1.00 89.31 82 ARG A O 1
ATOM 651 N N . ARG A 1 83 ? -11.725 -1.257 2.128 1.00 92.31 83 ARG A N 1
ATOM 652 C CA . ARG A 1 83 ? -10.747 -0.524 2.930 1.00 92.31 83 ARG A CA 1
ATOM 653 C C . ARG A 1 83 ? -11.408 0.652 3.619 1.00 92.31 83 ARG A C 1
ATOM 655 O O . ARG A 1 83 ? -12.298 1.296 3.064 1.00 92.31 83 ARG A O 1
ATOM 662 N N . VAL A 1 84 ? -10.938 0.940 4.822 1.00 92.25 84 VAL A N 1
ATOM 663 C CA . VAL A 1 84 ? -11.380 2.109 5.577 1.00 92.25 84 VAL A CA 1
ATOM 664 C C . VAL A 1 84 ? -10.879 3.360 4.864 1.00 92.25 84 VAL A C 1
ATOM 666 O O . VAL A 1 84 ? -9.678 3.494 4.638 1.00 92.25 84 VAL A O 1
ATOM 669 N N . ASN A 1 85 ? -11.776 4.275 4.514 1.00 91.75 85 ASN A N 1
ATOM 670 C CA . ASN A 1 85 ? -11.380 5.593 4.039 1.00 91.75 85 ASN A CA 1
ATOM 671 C C . ASN A 1 85 ? -11.240 6.531 5.242 1.00 91.75 85 ASN A C 1
ATOM 673 O O . ASN A 1 85 ? -12.115 6.532 6.109 1.00 91.75 85 ASN A O 1
ATOM 677 N N . PHE A 1 86 ? -10.152 7.293 5.301 1.00 88.31 86 PHE A N 1
ATOM 678 C CA . PHE A 1 86 ? -9.972 8.317 6.324 1.00 88.31 86 PHE A CA 1
ATOM 679 C C . PHE A 1 86 ? -10.205 9.676 5.680 1.00 88.31 86 PHE A C 1
ATOM 681 O O . PHE A 1 86 ? -9.770 9.909 4.556 1.00 88.31 86 PHE A O 1
ATOM 688 N N . LYS A 1 87 ? -10.904 10.563 6.385 1.00 89.94 87 LYS A N 1
ATOM 689 C CA . LYS A 1 87 ? -10.953 11.972 6.000 1.00 89.94 87 LYS A CA 1
ATOM 690 C C . LYS A 1 87 ? -9.582 12.588 6.276 1.00 89.94 87 LYS A C 1
ATOM 692 O O . LYS A 1 87 ? -8.933 12.174 7.240 1.00 89.94 87 LYS A O 1
ATOM 697 N N . ASP A 1 88 ? -9.175 13.559 5.460 1.00 84.94 88 ASP A N 1
ATOM 698 C CA . ASP A 1 88 ? -7.967 14.343 5.708 1.00 84.94 88 ASP A CA 1
ATOM 699 C C . ASP A 1 88 ? -8.029 14.885 7.132 1.00 84.94 88 ASP A C 1
ATOM 701 O O . ASP A 1 88 ? -8.927 15.639 7.512 1.00 84.94 88 ASP A O 1
ATOM 705 N N . SER A 1 89 ? -7.128 14.374 7.954 1.00 84.56 89 SER A N 1
ATOM 706 C CA . SER A 1 89 ? -7.092 14.626 9.378 1.00 84.56 89 SER A CA 1
ATOM 707 C C . SER A 1 89 ? -5.676 15.034 9.711 1.00 84.56 89 SER A C 1
ATOM 709 O O . SER A 1 89 ? -4.715 14.389 9.291 1.00 84.56 89 SER A O 1
ATOM 711 N N . THR A 1 90 ? -5.566 16.125 10.454 1.00 94.25 90 THR A N 1
ATOM 712 C CA . THR A 1 90 ? -4.300 16.614 10.977 1.00 94.25 90 THR A CA 1
ATOM 713 C C . THR A 1 90 ? -3.679 15.555 11.890 1.00 94.25 90 THR A C 1
ATOM 715 O O . THR A 1 90 ? -4.370 14.907 12.682 1.00 94.25 90 THR A O 1
ATOM 718 N N . MET A 1 91 ? -2.374 15.322 11.727 1.00 94.31 91 MET A N 1
ATOM 719 C CA . MET A 1 91 ? -1.617 14.440 12.614 1.00 94.31 91 MET A CA 1
ATOM 720 C C . MET A 1 91 ? -1.489 15.099 13.985 1.00 94.31 91 MET A C 1
ATOM 722 O O . MET A 1 91 ? -1.106 16.265 14.075 1.00 94.31 91 MET A O 1
ATOM 726 N N . ASN A 1 92 ? -1.802 14.358 15.045 1.00 94.88 92 ASN A N 1
ATOM 727 C CA . ASN A 1 92 ? -1.561 14.815 16.411 1.00 94.88 92 ASN A CA 1
ATOM 728 C C . ASN A 1 92 ? -0.098 14.529 16.838 1.00 94.88 92 ASN A C 1
ATOM 730 O O . ASN A 1 92 ? 0.688 13.939 16.094 1.00 94.88 92 ASN A O 1
ATOM 734 N N . ALA A 1 93 ? 0.285 14.927 18.054 1.00 96.19 93 ALA A N 1
ATOM 735 C CA . ALA A 1 93 ? 1.640 14.689 18.567 1.00 96.19 93 ALA A CA 1
ATOM 736 C C . ALA A 1 93 ? 1.999 13.187 18.694 1.00 96.19 93 ALA A C 1
ATOM 738 O O . ALA A 1 93 ? 3.142 12.795 18.441 1.00 96.19 93 ALA A O 1
ATOM 739 N N . TYR A 1 94 ? 1.027 12.331 19.028 1.00 94.31 94 TYR A N 1
ATOM 740 C CA . TYR A 1 94 ? 1.214 10.876 19.103 1.00 94.31 94 TYR A CA 1
ATOM 741 C C . TYR A 1 94 ? 1.442 10.256 17.717 1.00 94.31 94 TYR A C 1
ATOM 743 O O . TYR A 1 94 ? 2.325 9.416 17.555 1.00 94.31 94 TYR A O 1
ATOM 751 N N . ASP A 1 95 ? 0.715 10.724 16.701 1.00 95.88 95 ASP A N 1
ATOM 752 C CA . ASP A 1 95 ? 0.852 10.327 15.300 1.00 95.88 95 ASP A CA 1
ATOM 753 C C . ASP A 1 95 ? 2.257 10.636 14.790 1.00 95.88 95 ASP A C 1
ATOM 755 O O . ASP A 1 95 ? 2.889 9.785 14.164 1.00 95.88 95 ASP A O 1
ATOM 759 N N . ILE A 1 96 ? 2.765 11.836 15.091 1.00 96.75 96 ILE A N 1
ATOM 760 C CA . ILE A 1 96 ? 4.118 12.261 14.716 1.00 96.75 96 ILE A CA 1
ATOM 761 C C . ILE A 1 96 ? 5.159 11.369 15.398 1.00 96.75 96 ILE A C 1
ATOM 763 O O . ILE A 1 96 ? 6.101 10.910 14.748 1.00 96.75 96 ILE A O 1
ATOM 767 N N . THR A 1 97 ? 4.978 11.069 16.684 1.00 96.81 97 THR A N 1
ATOM 768 C CA . THR A 1 97 ? 5.927 10.231 17.425 1.00 96.81 97 THR A CA 1
ATOM 769 C C . THR A 1 97 ? 5.939 8.787 16.918 1.00 96.81 97 THR A C 1
ATOM 771 O O . THR A 1 97 ? 7.014 8.250 16.639 1.00 96.81 97 THR A O 1
ATOM 774 N N . LEU A 1 98 ? 4.768 8.180 16.686 1.00 96.56 98 LEU A N 1
ATOM 775 C CA . LEU A 1 98 ? 4.664 6.860 16.054 1.00 96.56 98 LEU A CA 1
ATOM 776 C C . LEU A 1 98 ? 5.264 6.877 14.640 1.00 96.56 98 LEU A C 1
ATOM 778 O O . LEU A 1 98 ? 5.983 5.953 14.262 1.00 96.56 98 LEU A O 1
ATOM 782 N N . CYS A 1 99 ? 5.020 7.937 13.867 1.00 97.44 99 CYS A N 1
ATOM 783 C CA . CYS A 1 99 ? 5.579 8.105 12.528 1.00 97.44 99 CYS A CA 1
ATOM 784 C C . CYS A 1 99 ? 7.118 8.105 12.557 1.00 97.44 99 CYS A C 1
ATOM 786 O O . CYS A 1 99 ? 7.759 7.366 11.806 1.00 97.44 99 CYS A O 1
ATOM 788 N N . ASN A 1 100 ? 7.719 8.865 13.475 1.00 97.88 100 ASN A N 1
ATOM 789 C CA . ASN A 1 100 ? 9.169 8.916 13.665 1.00 97.88 100 ASN A CA 1
ATOM 790 C C . ASN A 1 100 ? 9.741 7.572 14.137 1.00 97.88 100 ASN A C 1
ATOM 792 O O . ASN A 1 100 ? 10.765 7.129 13.611 1.00 97.88 100 ASN A O 1
ATOM 796 N N . ALA A 1 101 ? 9.057 6.885 15.057 1.00 97.88 101 ALA A N 1
ATOM 797 C CA . ALA A 1 101 ? 9.446 5.549 15.506 1.00 97.88 101 ALA A CA 1
ATOM 798 C C . ALA A 1 101 ? 9.453 4.540 14.343 1.00 97.88 101 ALA A C 1
ATOM 800 O O . ALA A 1 101 ? 10.423 3.801 14.169 1.00 97.88 101 ALA A O 1
ATOM 801 N N . LEU A 1 102 ? 8.425 4.563 13.489 1.00 98.06 102 LEU A N 1
ATOM 802 C CA . LEU A 1 102 ? 8.349 3.707 12.302 1.00 98.06 102 LEU A CA 1
ATOM 803 C C . LEU A 1 102 ? 9.409 4.058 11.248 1.00 98.06 102 LEU A C 1
ATOM 805 O O . LEU A 1 102 ? 9.939 3.156 10.598 1.00 98.06 102 LEU A O 1
ATOM 809 N N . ARG A 1 103 ? 9.764 5.341 11.082 1.00 98.25 103 ARG A N 1
ATOM 810 C CA . ARG A 1 103 ? 10.871 5.757 10.198 1.00 98.25 103 ARG A CA 1
ATOM 811 C C . ARG A 1 103 ? 12.214 5.230 10.696 1.00 98.25 103 ARG A C 1
ATOM 813 O O . ARG A 1 103 ? 12.991 4.717 9.892 1.00 98.25 103 ARG A O 1
ATOM 820 N N . LYS A 1 104 ? 12.466 5.320 12.005 1.00 98.12 104 LYS A N 1
ATOM 821 C CA . LYS A 1 104 ? 13.671 4.765 12.634 1.00 98.12 104 LYS A CA 1
ATOM 822 C C . LYS A 1 104 ? 13.739 3.248 12.433 1.00 98.12 104 LYS A C 1
ATOM 824 O O . LYS A 1 104 ? 14.707 2.765 11.851 1.00 98.12 104 LYS A O 1
ATOM 829 N N . TRP A 1 105 ? 12.665 2.534 12.776 1.00 98.12 105 TRP A N 1
ATOM 830 C CA . TRP A 1 105 ? 12.548 1.087 12.562 1.00 98.12 105 TRP A CA 1
ATOM 831 C C . TRP A 1 105 ? 12.789 0.690 11.098 1.00 98.12 105 TRP A C 1
ATOM 833 O O . TRP A 1 105 ? 13.498 -0.276 10.810 1.00 98.12 105 TRP A O 1
ATOM 843 N N . ARG A 1 106 ? 12.235 1.450 10.147 1.00 98.06 106 ARG A N 1
ATOM 844 C CA . ARG A 1 106 ? 12.413 1.218 8.707 1.00 98.06 106 ARG A CA 1
ATOM 845 C C . ARG A 1 106 ? 13.883 1.310 8.295 1.00 98.06 106 ARG A C 1
ATOM 847 O O . ARG A 1 106 ? 14.352 0.456 7.544 1.00 98.06 106 ARG A O 1
ATOM 854 N N . ASN A 1 107 ? 14.598 2.319 8.787 1.00 97.44 107 ASN A N 1
ATOM 855 C CA . ASN A 1 107 ? 16.016 2.519 8.490 1.00 97.44 107 ASN A CA 1
ATOM 856 C C . ASN A 1 107 ? 16.876 1.397 9.090 1.00 97.44 107 ASN A C 1
ATOM 858 O O . ASN A 1 107 ? 17.716 0.830 8.394 1.00 97.44 107 ASN A O 1
ATOM 862 N N . GLU A 1 108 ? 16.613 1.012 10.338 1.00 97.62 108 GLU A N 1
ATOM 863 C CA . GLU A 1 108 ? 17.296 -0.107 11.001 1.00 97.62 108 GLU A CA 1
ATOM 864 C C . GLU A 1 108 ? 17.019 -1.440 10.290 1.00 97.62 108 GLU A C 1
ATOM 866 O O . GLU A 1 108 ? 17.909 -2.269 10.123 1.00 97.62 108 GLU A O 1
ATOM 871 N N . THR A 1 109 ? 15.789 -1.652 9.814 1.00 97.75 109 THR A N 1
ATOM 872 C CA . THR A 1 109 ? 15.412 -2.848 9.042 1.00 97.75 109 THR A CA 1
ATOM 873 C C . THR A 1 109 ? 16.128 -2.900 7.693 1.00 97.75 109 THR A C 1
ATOM 875 O O . THR A 1 109 ? 16.559 -3.973 7.266 1.00 97.75 109 THR A O 1
ATOM 878 N N . LEU A 1 110 ? 16.294 -1.752 7.026 1.00 96.88 110 LEU A N 1
ATOM 879 C CA . LEU A 1 110 ? 17.066 -1.657 5.789 1.00 96.88 110 LEU A CA 1
ATOM 880 C C . LEU A 1 110 ? 18.537 -2.027 6.033 1.00 96.88 110 LEU A C 1
ATOM 882 O O . LEU A 1 110 ? 19.067 -2.878 5.317 1.00 96.88 110 LEU A O 1
ATOM 886 N N . GLN A 1 111 ? 19.148 -1.465 7.080 1.00 96.81 111 GLN A N 1
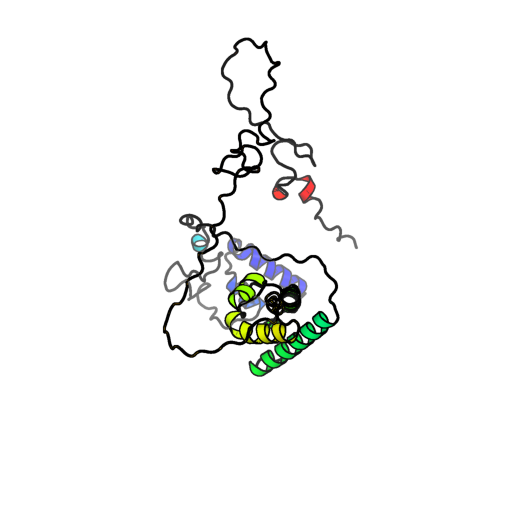ATOM 887 C CA . GLN A 1 111 ? 20.525 -1.776 7.480 1.00 96.81 111 GLN A CA 1
ATOM 888 C C . GLN A 1 111 ? 20.696 -3.266 7.808 1.00 96.81 111 GLN A C 1
ATOM 890 O O . GLN A 1 111 ? 21.573 -3.916 7.243 1.00 96.81 111 GLN A O 1
ATOM 895 N N . ARG A 1 112 ? 19.799 -3.847 8.622 1.00 97.50 112 ARG A N 1
ATOM 896 C CA . ARG A 1 112 ? 19.791 -5.291 8.941 1.00 97.50 112 ARG A CA 1
ATOM 897 C C . ARG A 1 112 ? 19.660 -6.181 7.706 1.00 97.50 112 ARG A C 1
ATOM 899 O O . ARG A 1 112 ? 20.147 -7.304 7.707 1.00 97.50 112 ARG A O 1
ATOM 906 N N . SER A 1 113 ? 19.003 -5.699 6.652 1.00 95.69 113 SER A N 1
ATOM 907 C CA . SER A 1 113 ? 18.854 -6.446 5.399 1.00 95.69 113 SER A CA 1
ATOM 908 C C . SER A 1 113 ? 20.090 -6.409 4.488 1.00 95.69 113 SER A C 1
ATOM 910 O O . SER A 1 113 ? 20.037 -6.973 3.395 1.00 95.69 113 SER A O 1
ATOM 912 N N . GLY A 1 114 ? 21.174 -5.737 4.899 1.00 95.44 114 GLY A N 1
ATOM 913 C CA . GLY A 1 114 ? 22.400 -5.592 4.106 1.00 95.44 114 GLY A CA 1
ATOM 914 C C . GLY A 1 114 ? 22.230 -4.704 2.871 1.00 95.44 114 GLY A C 1
ATOM 915 O O . GLY A 1 114 ? 23.035 -4.756 1.945 1.00 95.44 114 GLY A O 1
ATOM 916 N N . LYS A 1 115 ? 21.155 -3.911 2.814 1.00 91.62 115 LYS A N 1
ATOM 917 C CA . LYS A 1 115 ? 20.874 -3.023 1.686 1.00 91.62 115 LYS A CA 1
ATOM 918 C C . LYS A 1 115 ? 21.468 -1.649 1.951 1.00 91.62 115 LYS A C 1
ATOM 920 O O . LYS A 1 115 ? 21.329 -1.110 3.046 1.00 91.62 115 LYS A O 1
ATOM 925 N N . SER A 1 116 ? 22.096 -1.074 0.927 1.00 90.06 116 SER A N 1
ATOM 926 C CA . SER A 1 116 ? 22.676 0.263 1.032 1.00 90.06 116 SER A CA 1
ATOM 927 C C . SER A 1 116 ? 21.585 1.304 1.328 1.00 90.06 116 SER A C 1
ATOM 929 O O . SER A 1 116 ? 20.593 1.358 0.591 1.00 90.06 116 SER A O 1
ATOM 931 N N . PRO A 1 117 ? 21.757 2.157 2.357 1.00 89.44 117 PRO A N 1
ATOM 932 C CA . PRO A 1 117 ? 20.844 3.267 2.624 1.00 89.44 117 PRO A CA 1
ATOM 933 C C . PRO A 1 117 ? 20.805 4.279 1.472 1.00 89.44 117 PRO A C 1
ATOM 935 O O . PRO A 1 117 ? 19.777 4.920 1.272 1.00 89.44 117 PRO A O 1
ATOM 938 N N . ASN A 1 118 ? 21.878 4.341 0.676 1.00 90.69 118 ASN A N 1
ATOM 939 C CA . ASN A 1 118 ? 22.027 5.234 -0.475 1.00 90.69 118 ASN A CA 1
ATOM 940 C C . ASN A 1 118 ? 21.573 4.588 -1.796 1.00 90.69 118 ASN A C 1
ATOM 942 O O . ASN A 1 118 ? 21.829 5.125 -2.869 1.00 90.69 118 ASN A O 1
ATOM 946 N N . GLY A 1 119 ? 20.943 3.409 -1.749 1.00 87.94 119 GLY A N 1
ATOM 947 C CA . GLY A 1 119 ? 20.365 2.801 -2.945 1.00 87.94 119 GLY A CA 1
ATOM 948 C C . GLY A 1 119 ? 19.220 3.648 -3.506 1.00 87.94 119 GLY A C 1
ATOM 949 O O . GLY A 1 119 ? 18.529 4.326 -2.753 1.00 87.94 119 GLY A O 1
ATOM 950 N N . PHE A 1 120 ? 18.963 3.542 -4.812 1.00 87.94 120 PHE A N 1
ATOM 951 C CA . PHE A 1 120 ? 17.938 4.320 -5.529 1.00 87.94 120 PHE A CA 1
ATOM 952 C C . PHE A 1 120 ? 16.563 4.361 -4.830 1.00 87.94 120 PHE A C 1
ATOM 954 O O . PHE A 1 120 ? 15.914 5.399 -4.777 1.00 87.94 120 PHE A O 1
ATOM 961 N N . PHE A 1 121 ? 16.126 3.242 -4.239 1.00 87.81 121 PHE A N 1
ATOM 962 C CA . PHE A 1 121 ? 14.862 3.167 -3.495 1.00 87.81 121 PHE A CA 1
ATOM 963 C C . PHE A 1 121 ? 15.000 3.456 -1.990 1.00 87.81 121 PHE A C 1
ATOM 965 O O . PHE A 1 121 ? 13.999 3.736 -1.327 1.00 87.81 121 PHE A O 1
ATOM 972 N N . GLY A 1 122 ? 16.214 3.361 -1.440 1.00 93.88 122 GLY A N 1
ATOM 973 C CA . GLY A 1 122 ? 16.519 3.602 -0.031 1.00 93.88 122 GLY A CA 1
ATOM 974 C C . GLY A 1 122 ? 15.559 2.904 0.954 1.00 93.88 122 GLY A C 1
ATOM 975 O O . GLY A 1 122 ? 15.098 1.783 0.707 1.00 93.88 122 GLY A O 1
ATOM 976 N N . PRO A 1 123 ? 15.200 3.567 2.070 1.00 95.44 123 PRO A N 1
ATOM 977 C CA . PRO A 1 123 ? 14.253 3.048 3.063 1.00 95.44 123 PRO A CA 1
ATOM 978 C C . PRO A 1 123 ? 12.851 2.749 2.516 1.00 95.44 123 PRO A C 1
ATOM 980 O O . PRO A 1 123 ? 12.154 1.879 3.048 1.00 95.44 123 PRO A O 1
ATOM 983 N N . ASN A 1 124 ? 12.437 3.422 1.436 1.00 95.31 124 ASN A N 1
ATOM 984 C CA . ASN A 1 124 ? 11.118 3.224 0.831 1.00 95.31 124 ASN A CA 1
ATOM 985 C C . ASN A 1 124 ? 10.930 1.815 0.250 1.00 95.31 124 ASN A C 1
ATOM 987 O O . ASN A 1 124 ? 9.787 1.400 0.059 1.00 95.31 124 ASN A O 1
ATOM 991 N N . LEU A 1 125 ? 12.017 1.061 0.040 1.00 94.06 125 LEU A N 1
ATOM 992 C CA . LEU A 1 125 ? 11.960 -0.347 -0.351 1.00 94.06 125 LEU A CA 1
ATOM 993 C C . LEU A 1 125 ? 11.303 -1.237 0.719 1.00 94.06 125 LEU A C 1
ATOM 995 O O . LEU A 1 125 ? 10.635 -2.208 0.379 1.00 94.06 125 LEU A O 1
ATOM 999 N N . ILE A 1 126 ? 11.485 -0.920 2.006 1.00 97.12 126 ILE A N 1
ATOM 1000 C CA . ILE A 1 126 ? 10.891 -1.691 3.108 1.00 97.12 126 ILE A CA 1
ATOM 1001 C C . ILE A 1 126 ? 9.448 -1.233 3.345 1.00 97.12 126 ILE A C 1
ATOM 1003 O O . ILE A 1 126 ? 8.514 -2.041 3.332 1.00 97.12 126 ILE A O 1
ATOM 1007 N N . LEU A 1 127 ? 9.260 0.074 3.550 1.00 97.31 127 LEU A N 1
ATOM 1008 C CA . LEU A 1 127 ? 7.968 0.674 3.875 1.00 97.31 127 LEU A CA 1
ATOM 1009 C C . LEU A 1 127 ? 7.907 2.112 3.341 1.00 97.31 127 LEU A C 1
ATOM 1011 O O . LEU A 1 127 ? 8.585 2.995 3.857 1.00 97.31 127 LEU A O 1
ATOM 1015 N N . SER A 1 128 ? 7.089 2.372 2.321 1.00 97.69 128 SER A N 1
ATOM 1016 C CA . SER A 1 128 ? 6.941 3.731 1.773 1.00 97.69 128 SER A CA 1
ATOM 1017 C C . SER A 1 128 ? 6.320 4.709 2.777 1.00 97.69 128 SER A C 1
ATOM 1019 O O . SER A 1 128 ? 5.517 4.312 3.625 1.00 97.69 128 SER A O 1
ATOM 1021 N N . ASP A 1 129 ? 6.613 6.004 2.639 1.00 97.06 129 ASP A N 1
ATOM 1022 C CA . ASP A 1 129 ? 6.025 7.045 3.500 1.00 97.06 129 ASP A CA 1
ATOM 1023 C C . ASP A 1 129 ? 4.487 7.052 3.461 1.00 97.06 129 ASP A C 1
ATOM 1025 O O . ASP A 1 129 ? 3.836 7.208 4.493 1.00 97.06 129 ASP A O 1
ATOM 1029 N N . LYS A 1 130 ? 3.884 6.791 2.291 1.00 96.25 130 LYS A N 1
ATOM 1030 C CA . LYS A 1 130 ? 2.421 6.676 2.150 1.00 96.25 130 LYS A CA 1
ATOM 1031 C C . LYS A 1 130 ? 1.852 5.534 2.996 1.00 96.25 130 LYS A C 1
ATOM 1033 O O . LYS A 1 130 ? 0.811 5.699 3.631 1.00 96.25 130 LYS A O 1
ATOM 1038 N N . LEU A 1 131 ? 2.523 4.379 3.015 1.00 97.31 131 LEU A N 1
ATOM 1039 C CA . LEU A 1 131 ? 2.116 3.241 3.845 1.00 97.31 131 LEU A CA 1
ATOM 1040 C C . LEU A 1 131 ? 2.322 3.526 5.331 1.00 97.31 131 LEU A C 1
ATOM 1042 O O . LEU A 1 131 ? 1.475 3.155 6.138 1.00 97.31 131 LEU A O 1
ATOM 1046 N N . LEU A 1 132 ? 3.402 4.216 5.687 1.00 97.38 132 LEU A N 1
ATOM 1047 C CA . LEU A 1 132 ? 3.690 4.604 7.062 1.00 97.38 132 LEU A CA 1
ATOM 1048 C C . LEU A 1 132 ? 2.589 5.521 7.618 1.00 97.38 132 LEU A C 1
ATOM 1050 O O . LEU A 1 132 ? 1.993 5.202 8.646 1.00 97.38 132 LEU A O 1
ATOM 1054 N N . ILE A 1 133 ? 2.230 6.584 6.889 1.00 96.31 133 ILE A N 1
ATOM 1055 C CA . ILE A 1 133 ? 1.112 7.475 7.247 1.00 96.31 133 ILE A CA 1
ATOM 1056 C C . ILE A 1 133 ? -0.190 6.676 7.382 1.00 96.31 133 ILE A C 1
ATOM 1058 O O . ILE A 1 133 ? -0.925 6.820 8.357 1.00 96.31 133 ILE A O 1
ATOM 1062 N N . ARG A 1 134 ? -0.463 5.778 6.429 1.00 96.00 134 ARG A N 1
ATOM 1063 C CA . ARG A 1 134 ? -1.650 4.914 6.444 1.00 96.00 134 ARG A CA 1
ATOM 1064 C C . ARG A 1 134 ? -1.704 4.022 7.690 1.00 96.00 134 ARG A C 1
ATOM 1066 O O . ARG A 1 134 ? -2.787 3.856 8.250 1.00 96.00 134 ARG A O 1
ATOM 1073 N N . ILE A 1 135 ? -0.575 3.456 8.117 1.00 96.06 135 ILE A N 1
ATOM 1074 C CA . ILE A 1 135 ? -0.466 2.637 9.333 1.00 96.06 135 ILE A CA 1
ATOM 1075 C C . ILE A 1 135 ? -0.741 3.484 10.573 1.00 96.06 135 ILE A C 1
ATOM 1077 O O . ILE A 1 135 ? -1.518 3.052 11.416 1.00 96.06 135 ILE A O 1
ATOM 1081 N N . VAL A 1 136 ? -0.182 4.695 10.654 1.00 96.12 136 VAL A N 1
ATOM 1082 C CA . VAL A 1 136 ? -0.448 5.633 11.758 1.00 96.12 136 VAL A CA 1
ATOM 1083 C C . VAL A 1 136 ? -1.945 5.945 11.851 1.00 96.12 136 VAL A C 1
ATOM 1085 O O . VAL A 1 136 ? -2.534 5.805 12.918 1.00 96.12 136 VAL A O 1
ATOM 1088 N N . MET A 1 137 ? -2.606 6.240 10.726 1.00 94.94 137 MET A N 1
ATOM 1089 C CA . MET A 1 137 ? -4.058 6.480 10.715 1.00 94.94 137 MET A CA 1
ATOM 1090 C C . MET A 1 137 ? -4.877 5.244 11.129 1.00 94.94 137 MET A C 1
ATOM 1092 O O . MET A 1 137 ? -5.867 5.370 11.848 1.00 94.94 137 MET A O 1
ATOM 1096 N N . LEU A 1 138 ? -4.472 4.039 10.703 1.00 94.69 138 LEU A N 1
ATOM 1097 C CA . LEU A 1 138 ? -5.107 2.781 11.125 1.00 94.69 138 LEU A CA 1
ATOM 1098 C C . LEU A 1 138 ? -4.903 2.505 12.620 1.00 94.69 138 LEU A C 1
ATOM 1100 O O . LEU A 1 138 ? -5.821 2.006 13.271 1.00 94.69 138 LEU A O 1
ATOM 1104 N N . ALA A 1 139 ? -3.721 2.833 13.143 1.00 93.94 139 ALA A N 1
ATOM 1105 C CA . ALA A 1 139 ? -3.362 2.682 14.545 1.00 93.94 139 ALA A CA 1
ATOM 1106 C C . ALA A 1 139 ? -4.052 3.713 15.441 1.00 93.94 139 ALA A C 1
ATOM 1108 O O . ALA A 1 139 ? -4.304 3.406 16.593 1.00 93.94 139 ALA A O 1
ATOM 1109 N N . ARG A 1 140 ? -4.382 4.904 14.939 1.00 91.75 140 ARG A N 1
ATOM 1110 C CA . ARG A 1 140 ? -5.107 5.921 15.709 1.00 91.75 140 ARG A CA 1
ATOM 1111 C C . ARG A 1 140 ? -6.593 5.606 15.848 1.00 91.75 140 ARG A C 1
ATOM 1113 O O . ARG A 1 140 ? -7.155 5.718 16.932 1.00 91.75 140 ARG A O 1
ATOM 1120 N N . ASP A 1 141 ? -7.240 5.162 14.772 1.00 88.38 141 ASP A N 1
ATOM 1121 C CA . ASP A 1 141 ? -8.676 4.831 14.745 1.00 88.38 141 ASP A CA 1
ATOM 1122 C C . ASP A 1 141 ? -8.979 3.465 15.415 1.00 88.38 141 ASP A C 1
ATOM 1124 O O . ASP A 1 141 ? -9.815 2.674 14.959 1.00 88.38 141 ASP A O 1
ATOM 1128 N N . ARG A 1 142 ? -8.237 3.160 16.481 1.00 64.62 142 ARG A N 1
ATOM 1129 C CA . ARG A 1 142 ? -7.769 1.828 16.866 1.00 64.62 142 ARG A CA 1
ATOM 1130 C C . ARG A 1 142 ? -8.774 0.865 17.450 1.00 64.62 142 ARG A C 1
ATOM 1132 O O . ARG A 1 142 ? -8.410 -0.260 17.770 1.00 64.62 142 ARG A O 1
ATOM 1139 N N . ALA A 1 143 ? -10.032 1.246 17.568 1.00 60.62 143 ALA A N 1
ATOM 1140 C CA . ALA A 1 143 ? -10.981 0.394 18.256 1.00 60.62 143 ALA A CA 1
ATOM 1141 C C . ALA A 1 143 ? -11.208 -0.978 17.587 1.00 60.62 143 ALA A C 1
ATOM 1143 O O . ALA A 1 143 ? -11.861 -1.765 18.246 1.00 60.62 143 ALA A O 1
ATOM 1144 N N . ASN A 1 144 ? -10.737 -1.268 16.345 1.00 60.50 144 ASN A N 1
ATOM 1145 C CA . ASN A 1 144 ? -10.669 -2.636 15.755 1.00 60.50 144 ASN A CA 1
ATOM 1146 C C . ASN A 1 144 ? -10.161 -2.741 14.285 1.00 60.50 144 ASN A C 1
ATOM 1148 O O . ASN A 1 144 ? -10.514 -3.679 13.570 1.00 60.50 144 ASN A O 1
ATOM 1152 N N . LYS A 1 145 ? -9.391 -1.784 13.742 1.00 83.06 145 LYS A N 1
ATOM 1153 C CA . LYS A 1 145 ? -9.134 -1.770 12.278 1.00 83.06 145 LYS A CA 1
ATOM 1154 C C . LYS A 1 145 ? -7.997 -2.686 11.805 1.00 83.06 145 LYS A C 1
ATOM 1156 O O . LYS A 1 145 ? -8.048 -3.134 10.660 1.00 83.06 145 LYS A O 1
ATOM 1161 N N . ILE A 1 146 ? -7.003 -2.955 12.653 1.00 93.31 146 ILE A N 1
ATOM 1162 C CA . ILE A 1 146 ? -5.849 -3.823 12.351 1.00 93.31 146 ILE A CA 1
ATOM 1163 C C . ILE A 1 146 ? -5.479 -4.719 13.553 1.00 93.31 146 ILE A C 1
ATOM 1165 O O . ILE A 1 146 ? -4.398 -4.559 14.112 1.00 93.31 146 ILE A O 1
ATOM 1169 N N . PRO A 1 147 ? -6.378 -5.617 14.006 1.00 92.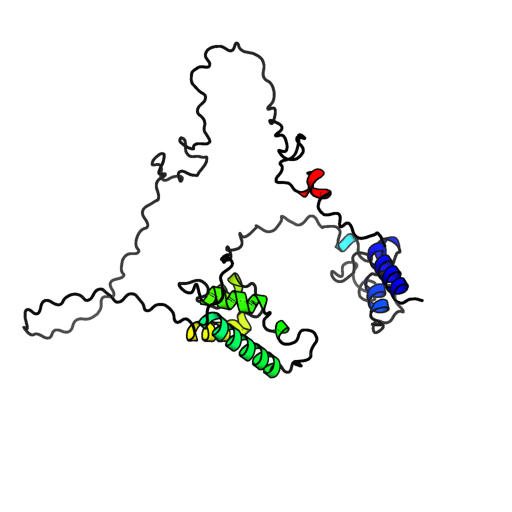50 147 PRO A N 1
ATOM 1170 C CA . PRO A 1 147 ? -6.111 -6.484 15.160 1.00 92.50 147 PRO A CA 1
ATOM 1171 C C . PRO A 1 147 ? -5.012 -7.520 14.889 1.00 92.50 147 PRO A C 1
ATOM 1173 O O . PRO A 1 147 ? -4.314 -7.935 15.808 1.00 92.50 147 PRO A O 1
ATOM 1176 N N . ASP A 1 148 ? -4.856 -7.930 13.633 1.00 95.25 148 ASP A N 1
ATOM 1177 C CA . ASP A 1 148 ? -3.947 -8.979 13.203 1.00 95.25 148 ASP A CA 1
ATOM 1178 C C . ASP A 1 148 ? -3.172 -8.578 11.935 1.00 95.25 148 ASP A C 1
ATOM 1180 O O . ASP A 1 148 ? -3.402 -7.541 11.295 1.00 95.25 148 ASP A O 1
ATOM 1184 N N . ILE A 1 149 ? -2.203 -9.422 11.581 1.00 97.25 149 ILE A N 1
ATOM 1185 C CA . ILE A 1 149 ? -1.331 -9.224 10.419 1.00 97.25 149 ILE A CA 1
ATOM 1186 C C . ILE A 1 149 ? -2.148 -9.254 9.119 1.00 97.25 149 ILE A C 1
ATOM 1188 O O . ILE A 1 149 ? -1.852 -8.500 8.188 1.00 97.25 149 ILE A O 1
ATOM 1192 N N . ASP A 1 150 ? -3.202 -10.069 9.057 1.00 96.44 150 ASP A N 1
ATOM 1193 C CA . ASP A 1 150 ? -4.060 -10.182 7.879 1.00 96.44 150 ASP A CA 1
ATOM 1194 C C . ASP A 1 150 ? -4.913 -8.929 7.663 1.00 96.44 150 ASP A C 1
ATOM 1196 O O . ASP A 1 150 ? -5.029 -8.452 6.528 1.00 96.44 150 ASP A O 1
ATOM 1200 N N . ALA A 1 151 ? -5.459 -8.325 8.721 1.00 94.81 151 ALA A N 1
ATOM 1201 C CA . ALA A 1 151 ? -6.139 -7.040 8.630 1.00 94.81 151 ALA A CA 1
ATOM 1202 C C . ALA A 1 151 ? -5.170 -5.928 8.222 1.00 94.81 151 ALA A C 1
ATOM 1204 O O . ALA A 1 151 ? -5.527 -5.101 7.377 1.00 94.81 151 ALA A O 1
ATOM 1205 N N . LEU A 1 152 ? -3.938 -5.928 8.745 1.00 96.25 152 LEU A N 1
ATOM 1206 C CA . LEU A 1 152 ? -2.900 -4.991 8.309 1.00 96.25 152 LEU A CA 1
ATOM 1207 C C . LEU A 1 152 ? -2.610 -5.146 6.809 1.00 96.25 152 LEU A C 1
ATOM 1209 O O . LEU A 1 152 ? -2.679 -4.160 6.068 1.00 96.25 152 LEU A O 1
ATOM 1213 N N . ALA A 1 153 ? -2.344 -6.371 6.347 1.00 96.81 153 ALA A N 1
ATOM 1214 C CA . ALA A 1 153 ? -2.100 -6.679 4.938 1.00 96.81 153 ALA A CA 1
ATOM 1215 C C . ALA A 1 153 ? -3.283 -6.246 4.064 1.00 96.81 153 ALA A C 1
ATOM 1217 O O . ALA A 1 153 ? -3.106 -5.617 3.021 1.00 96.81 153 ALA A O 1
ATOM 1218 N N . HIS A 1 154 ? -4.503 -6.507 4.526 1.00 94.88 154 HIS A N 1
ATOM 1219 C CA . HIS A 1 154 ? -5.720 -6.183 3.803 1.00 94.88 154 HIS A CA 1
ATOM 1220 C C . HIS A 1 154 ? -5.984 -4.667 3.700 1.00 94.88 154 HIS A C 1
ATOM 1222 O O . HIS A 1 154 ? -6.362 -4.161 2.637 1.00 94.88 154 HIS A O 1
ATOM 1228 N N . GLN A 1 155 ? -5.775 -3.918 4.787 1.00 95.50 155 GLN A N 1
ATOM 1229 C CA . GLN A 1 155 ? -6.029 -2.473 4.836 1.00 95.50 155 GLN A CA 1
ATOM 1230 C C . GLN A 1 155 ? -4.953 -1.639 4.131 1.00 95.50 155 GLN A C 1
ATOM 1232 O O . GLN A 1 155 ? -5.232 -0.500 3.734 1.00 95.50 155 GLN A O 1
ATOM 1237 N N . THR A 1 156 ? -3.743 -2.184 3.985 1.00 96.12 156 THR A N 1
ATOM 1238 C CA . THR A 1 156 ? -2.583 -1.478 3.416 1.00 96.12 156 THR A CA 1
ATOM 1239 C C . THR A 1 156 ? -2.160 -1.993 2.045 1.00 96.12 156 THR A C 1
ATOM 1241 O O . THR A 1 156 ? -1.517 -1.253 1.306 1.00 96.12 156 THR A O 1
ATOM 1244 N N . ASN A 1 157 ? -2.532 -3.224 1.673 1.00 95.44 157 ASN A N 1
ATOM 1245 C CA . ASN A 1 157 ? -1.992 -3.930 0.507 1.00 95.44 157 ASN A CA 1
ATOM 1246 C C . ASN A 1 157 ? -0.461 -4.093 0.527 1.00 95.44 157 ASN A C 1
ATOM 1248 O O . ASN A 1 157 ? 0.172 -4.258 -0.516 1.00 95.44 157 ASN A O 1
ATOM 1252 N N . TRP A 1 158 ? 0.151 -4.025 1.705 1.00 97.50 158 TRP A N 1
ATOM 1253 C CA . TRP A 1 158 ? 1.596 -4.092 1.826 1.00 97.50 158 TRP A CA 1
ATOM 1254 C C . TRP A 1 158 ? 2.089 -5.537 1.708 1.00 97.50 158 TRP A C 1
ATOM 1256 O O . TRP A 1 158 ? 1.804 -6.378 2.559 1.00 97.50 158 TRP A O 1
ATOM 1266 N N . ILE A 1 159 ? 2.869 -5.818 0.661 1.00 96.06 159 ILE A N 1
ATOM 1267 C CA . ILE A 1 159 ? 3.372 -7.167 0.349 1.00 96.06 159 ILE A CA 1
ATOM 1268 C C . ILE A 1 159 ? 4.251 -7.764 1.456 1.00 96.06 159 ILE A C 1
ATOM 1270 O O . ILE A 1 159 ? 4.322 -8.982 1.598 1.00 96.06 159 ILE A O 1
ATOM 1274 N N . HIS A 1 160 ? 4.893 -6.922 2.270 1.00 97.25 160 HIS A N 1
ATOM 1275 C CA . HIS A 1 160 ? 5.745 -7.368 3.370 1.00 97.25 160 HIS A CA 1
ATOM 1276 C C . HIS A 1 160 ? 5.016 -7.434 4.716 1.00 97.25 160 HIS A C 1
ATOM 1278 O O . HIS A 1 160 ? 5.655 -7.712 5.730 1.00 97.25 160 HIS A O 1
ATOM 1284 N N . ALA A 1 161 ? 3.691 -7.250 4.742 1.00 97.75 161 ALA A N 1
ATOM 1285 C CA . ALA A 1 161 ? 2.905 -7.333 5.971 1.00 97.75 161 ALA A CA 1
ATOM 1286 C C . ALA A 1 161 ? 3.089 -8.680 6.687 1.00 97.75 161 ALA A C 1
ATOM 1288 O O . ALA A 1 161 ? 3.247 -8.697 7.896 1.00 97.75 161 ALA A O 1
ATOM 1289 N N . LYS A 1 162 ? 3.181 -9.805 5.966 1.00 97.75 162 LYS A N 1
ATOM 1290 C CA . LYS A 1 162 ? 3.447 -11.111 6.600 1.00 97.75 162 LYS A CA 1
ATOM 1291 C C . LYS A 1 162 ? 4.820 -11.195 7.273 1.00 97.75 162 LYS A C 1
ATOM 1293 O O . LYS A 1 162 ? 4.957 -11.868 8.283 1.00 97.75 162 LYS A O 1
ATOM 1298 N N . LYS A 1 163 ? 5.826 -10.519 6.711 1.00 98.06 163 LYS A N 1
ATOM 1299 C CA . LYS A 1 163 ? 7.211 -10.569 7.193 1.00 98.06 163 LYS A CA 1
ATOM 1300 C C . LYS A 1 163 ? 7.452 -9.617 8.364 1.00 98.06 163 LYS A C 1
ATOM 1302 O O . LYS A 1 163 ? 8.118 -9.989 9.315 1.00 98.06 163 LYS A O 1
ATOM 1307 N N . TYR A 1 164 ? 6.924 -8.397 8.276 1.00 98.38 164 TYR A N 1
ATOM 1308 C CA . TYR A 1 164 ? 7.215 -7.315 9.224 1.00 98.38 164 TYR A CA 1
ATOM 1309 C C . TYR A 1 164 ? 6.001 -6.879 10.053 1.00 98.38 164 TYR A C 1
ATOM 1311 O O . TYR A 1 164 ? 6.121 -6.042 10.943 1.00 98.38 164 TYR A O 1
ATOM 1319 N N . GLY A 1 165 ? 4.813 -7.414 9.769 1.00 97.75 165 GLY A N 1
ATOM 1320 C CA . GLY A 1 165 ? 3.562 -6.956 10.368 1.00 97.75 165 GLY A CA 1
ATOM 1321 C C . GLY A 1 165 ? 3.514 -7.122 11.880 1.00 97.75 165 GLY A C 1
ATOM 1322 O O . GLY A 1 165 ? 2.990 -6.239 12.542 1.00 97.75 165 GLY A O 1
ATOM 1323 N N . ALA A 1 166 ? 4.104 -8.187 12.432 1.00 98.00 166 ALA A N 1
ATOM 1324 C CA . ALA A 1 166 ? 4.155 -8.398 13.880 1.00 98.00 166 ALA A CA 1
ATOM 1325 C C . ALA A 1 166 ? 4.903 -7.263 14.606 1.00 98.00 166 ALA A C 1
ATOM 1327 O O . ALA A 1 166 ? 4.371 -6.688 15.553 1.00 98.00 166 ALA A O 1
ATOM 1328 N N . GLU A 1 167 ? 6.089 -6.879 14.115 1.00 97.88 167 GLU A N 1
ATOM 1329 C CA . GLU A 1 167 ? 6.864 -5.753 14.658 1.00 97.88 167 GLU A CA 1
ATOM 1330 C C . GLU A 1 167 ? 6.072 -4.441 14.534 1.00 97.88 167 GLU A C 1
ATOM 1332 O O . GLU A 1 167 ? 5.931 -3.699 15.504 1.00 97.88 167 GLU A O 1
ATOM 1337 N N . ILE A 1 168 ? 5.471 -4.180 13.368 1.00 97.56 168 ILE A N 1
ATOM 1338 C CA . ILE A 1 168 ? 4.651 -2.978 13.138 1.00 97.56 168 ILE A CA 1
ATOM 1339 C C . ILE A 1 168 ? 3.447 -2.908 14.087 1.00 97.56 168 ILE A C 1
ATOM 1341 O O . ILE A 1 168 ? 3.140 -1.836 14.615 1.00 97.56 168 ILE A O 1
ATOM 1345 N N . LEU A 1 169 ? 2.763 -4.031 14.318 1.00 96.31 169 LEU A N 1
ATOM 1346 C CA . LEU A 1 169 ? 1.639 -4.100 15.250 1.00 96.31 169 LEU A CA 1
ATOM 1347 C C . LEU A 1 169 ? 2.088 -3.862 16.695 1.00 96.31 169 LEU A C 1
ATOM 1349 O O . LEU A 1 169 ? 1.346 -3.231 17.451 1.00 96.31 169 LEU A O 1
ATOM 1353 N N . LEU A 1 170 ? 3.302 -4.279 17.070 1.00 95.69 170 LEU A N 1
ATOM 1354 C CA . LEU A 1 170 ? 3.885 -3.969 18.376 1.00 95.69 170 LEU A CA 1
ATOM 1355 C C . LEU A 1 170 ? 4.105 -2.458 18.548 1.00 95.69 170 LEU A C 1
ATOM 1357 O O . LEU A 1 170 ? 3.643 -1.895 19.541 1.00 95.69 170 LEU A O 1
ATOM 1361 N N . TYR A 1 171 ? 4.704 -1.780 17.558 1.00 95.81 171 TYR A N 1
ATOM 1362 C CA . TYR A 1 171 ? 4.844 -0.314 17.583 1.00 95.81 171 TYR A CA 1
ATOM 1363 C C . TYR A 1 171 ? 3.485 0.372 17.687 1.00 95.81 171 TYR A C 1
ATOM 1365 O O . TYR A 1 171 ? 3.290 1.225 18.551 1.00 95.81 171 TYR A O 1
ATOM 1373 N N . ALA A 1 172 ? 2.518 -0.033 16.861 1.00 94.50 172 ALA A N 1
ATOM 1374 C CA . ALA A 1 172 ? 1.172 0.517 16.938 1.00 94.50 172 ALA A CA 1
ATOM 1375 C C . ALA A 1 172 ? 0.573 0.335 18.348 1.00 94.50 172 ALA A C 1
ATOM 1377 O O . ALA A 1 172 ? -0.161 1.206 18.811 1.00 94.50 172 ALA A O 1
ATOM 1378 N N . THR A 1 173 ? 0.873 -0.789 19.019 1.00 93.31 173 THR A N 1
ATOM 1379 C CA . THR A 1 173 ? 0.305 -1.167 20.329 1.00 93.31 173 THR A CA 1
ATOM 1380 C C . THR A 1 173 ? 0.908 -0.427 21.490 1.00 93.31 173 THR A C 1
ATOM 1382 O O . THR A 1 173 ? 0.173 -0.051 22.398 1.00 93.31 173 THR A O 1
ATOM 1385 N N . CYS A 1 174 ? 2.195 -0.132 21.399 1.00 93.25 174 CYS A N 1
ATOM 1386 C CA . CYS A 1 174 ? 2.882 0.715 22.356 1.00 93.25 174 CYS A CA 1
ATOM 1387 C C . CYS A 1 174 ? 2.281 2.132 22.401 1.00 93.25 174 CYS A C 1
ATOM 1389 O O . CYS A 1 174 ? 2.010 2.655 23.475 1.00 93.25 174 CYS A O 1
ATOM 1391 N N . TRP A 1 175 ? 2.011 2.732 21.236 1.00 92.12 175 TRP A N 1
ATOM 1392 C CA . TRP A 1 175 ? 1.590 4.139 21.155 1.00 92.12 175 TRP A CA 1
ATOM 1393 C C . TRP A 1 175 ? 0.093 4.375 21.333 1.00 92.12 175 TRP A C 1
ATOM 1395 O O . TRP A 1 175 ? -0.313 5.470 21.710 1.00 92.12 175 TRP A O 1
ATOM 1405 N N . TYR A 1 176 ? -0.734 3.371 21.064 1.00 92.31 176 TYR A N 1
ATOM 1406 C CA . TYR A 1 176 ? -2.179 3.517 21.146 1.00 92.31 176 TYR A CA 1
ATOM 1407 C C . TYR A 1 176 ? -2.822 2.291 21.799 1.00 92.31 176 TYR A C 1
ATOM 1409 O O . TYR A 1 176 ? -3.569 1.614 21.129 1.00 92.31 176 TYR A O 1
ATOM 1417 N N . PRO A 1 177 ? -2.568 1.910 23.053 1.00 89.44 177 PRO A N 1
ATOM 1418 C CA . PRO A 1 177 ? -3.035 0.629 23.608 1.00 89.44 177 PRO A CA 1
ATOM 1419 C C . PRO A 1 177 ? -4.539 0.349 23.367 1.00 89.44 177 PRO A C 1
ATOM 1421 O O . PRO A 1 177 ? -5.335 1.290 23.302 1.00 89.44 177 PRO A O 1
ATOM 1424 N N . PRO A 1 178 ? -4.954 -0.925 23.185 1.00 85.81 178 PRO A N 1
ATOM 1425 C CA . PRO A 1 178 ? -6.368 -1.263 23.049 1.00 85.81 178 PRO A CA 1
ATOM 1426 C C . PRO A 1 178 ? -7.154 -0.691 24.237 1.00 85.81 178 PRO A C 1
ATOM 1428 O O . PRO A 1 178 ? -6.637 -0.728 25.358 1.00 85.81 178 PRO A O 1
ATOM 1431 N N . PRO A 1 179 ? -8.371 -0.155 24.024 1.00 82.44 179 PRO A N 1
ATOM 1432 C CA . PRO A 1 179 ? -9.183 0.331 25.130 1.00 82.44 179 PRO A CA 1
ATOM 1433 C C . PRO A 1 179 ? -9.359 -0.800 26.142 1.00 82.44 179 PRO A C 1
ATOM 1435 O O . PRO A 1 179 ? -9.608 -1.945 25.752 1.00 82.44 179 PRO A O 1
ATOM 1438 N N . ALA A 1 180 ? -9.198 -0.480 27.428 1.00 84.19 180 ALA A N 1
ATOM 1439 C CA . ALA A 1 180 ? -9.410 -1.453 28.487 1.00 84.19 180 ALA A CA 1
ATOM 1440 C C . ALA A 1 180 ? -10.798 -2.092 28.305 1.00 84.19 180 ALA A C 1
ATOM 1442 O O . ALA A 1 180 ? -11.749 -1.379 27.952 1.00 84.19 180 ALA A O 1
ATOM 1443 N N . PRO A 1 181 ? -10.931 -3.418 28.494 1.00 84.44 181 PRO A N 1
ATOM 1444 C CA . PRO A 1 181 ? -12.238 -4.052 28.445 1.00 84.44 181 PRO A CA 1
ATOM 1445 C C . PRO A 1 181 ? -13.174 -3.311 29.412 1.00 84.44 181 PRO A C 1
ATOM 1447 O O . PRO A 1 181 ? -12.721 -2.912 30.490 1.00 84.44 181 PRO A O 1
ATOM 1450 N N . PRO A 1 182 ? -14.444 -3.073 29.030 1.00 85.50 182 PRO A N 1
ATOM 1451 C CA . PRO A 1 182 ? -15.388 -2.390 29.902 1.00 85.50 182 PRO A CA 1
ATOM 1452 C C . PRO A 1 182 ? -15.408 -3.128 31.237 1.00 85.50 182 PRO A C 1
ATOM 1454 O O . PRO A 1 182 ? -15.672 -4.332 31.272 1.00 85.50 182 PRO A O 1
ATOM 1457 N N . GLN A 1 183 ? -15.056 -2.426 32.318 1.00 86.50 183 GLN A N 1
ATOM 1458 C CA . GLN A 1 183 ? -15.088 -3.034 33.638 1.00 86.50 183 GLN A CA 1
ATOM 1459 C C . GLN A 1 183 ? -16.526 -3.489 33.902 1.00 86.50 183 GLN A C 1
ATOM 1461 O O . GLN A 1 183 ? -17.458 -2.722 33.624 1.00 86.50 183 GLN A O 1
ATOM 1466 N N . PRO A 1 184 ? -16.737 -4.736 34.364 1.00 85.50 184 PRO A N 1
ATOM 1467 C CA . PRO A 1 184 ? -18.068 -5.176 34.737 1.00 85.50 184 PRO A CA 1
ATOM 1468 C C . PRO A 1 184 ? -18.627 -4.171 35.752 1.00 85.50 184 PRO A C 1
ATOM 1470 O O . PRO A 1 184 ? -17.864 -3.703 36.603 1.00 85.50 184 PRO A O 1
ATOM 1473 N N . PRO A 1 185 ? -19.912 -3.786 35.646 1.00 82.81 185 PRO A N 1
ATOM 1474 C CA . PRO A 1 185 ? -20.512 -2.872 36.605 1.00 82.81 185 PRO A CA 1
ATOM 1475 C C . PRO A 1 185 ? -20.230 -3.421 37.998 1.00 82.81 185 PRO A C 1
ATOM 1477 O O . PRO A 1 185 ? -20.550 -4.580 38.265 1.00 82.81 185 PRO A O 1
ATOM 1480 N N . LEU A 1 186 ? -19.565 -2.611 38.831 1.00 77.75 186 LEU A N 1
ATOM 1481 C CA . LEU A 1 186 ? -19.337 -2.898 40.241 1.00 77.75 186 LEU A CA 1
ATOM 1482 C C . LEU A 1 186 ? -20.689 -3.303 40.818 1.00 77.75 186 LEU A C 1
ATOM 1484 O O . LEU A 1 186 ? -21.562 -2.458 41.014 1.00 77.75 186 LEU A O 1
ATOM 1488 N N . GLN A 1 187 ? -20.897 -4.607 40.997 1.00 76.31 187 GLN A N 1
ATOM 1489 C CA . GLN A 1 187 ? -22.063 -5.100 41.699 1.00 76.31 187 GLN A CA 1
ATOM 1490 C C . GLN A 1 187 ? -21.906 -4.547 43.106 1.00 76.31 187 GLN A C 1
ATOM 1492 O O . GLN A 1 187 ? -20.995 -4.946 43.829 1.00 76.31 187 GLN A O 1
ATOM 1497 N N . GLY A 1 188 ? -22.715 -3.539 43.436 1.00 61.53 188 GLY A N 1
ATOM 1498 C CA . GLY A 1 188 ? -22.770 -2.957 44.764 1.00 61.53 188 GLY A CA 1
ATOM 1499 C C . GLY A 1 188 ? -23.147 -4.060 45.736 1.00 61.53 188 GLY A C 1
ATOM 1500 O O . GLY A 1 188 ? -24.324 -4.373 45.892 1.00 61.53 188 GLY A O 1
ATOM 1501 N N . GLY A 1 189 ? -22.133 -4.688 46.326 1.00 59.69 189 GLY A N 1
ATOM 1502 C CA . GLY A 1 189 ? -22.293 -5.687 47.361 1.00 59.69 189 GLY A CA 1
ATOM 1503 C C . GLY A 1 189 ? -22.950 -5.016 48.550 1.00 59.69 189 GLY A C 1
ATOM 1504 O O . GLY A 1 189 ? -22.319 -4.249 49.274 1.00 59.69 189 GLY A O 1
ATOM 1505 N N . THR A 1 190 ? -24.238 -5.280 48.724 1.00 57.19 190 THR A N 1
ATOM 1506 C CA . THR A 1 190 ? -24.926 -5.027 49.981 1.00 57.19 190 THR A CA 1
ATOM 1507 C C . THR A 1 190 ? -24.260 -5.935 51.010 1.00 57.19 190 THR A C 1
ATOM 1509 O O . THR A 1 190 ? -24.342 -7.157 50.911 1.00 57.19 190 THR A O 1
ATOM 1512 N N . LEU A 1 191 ? -23.525 -5.342 51.950 1.00 58.06 191 LEU A N 1
ATOM 1513 C CA . LEU A 1 191 ? -22.972 -6.040 53.105 1.00 58.06 191 LEU A CA 1
ATOM 1514 C C . LEU A 1 191 ? -24.137 -6.543 53.966 1.00 58.06 191 LEU A C 1
ATOM 1516 O O . LEU A 1 191 ? -24.650 -5.806 54.803 1.00 58.06 191 LEU A O 1
ATOM 1520 N N . ALA A 1 192 ? -24.569 -7.782 53.754 1.00 56.69 192 ALA A N 1
ATOM 1521 C CA . ALA A 1 192 ? -25.376 -8.505 54.723 1.00 56.69 192 ALA A CA 1
ATOM 1522 C C . ALA A 1 192 ? -25.110 -10.011 54.618 1.00 56.69 192 ALA A C 1
ATOM 1524 O O . ALA A 1 192 ? -25.344 -10.629 53.583 1.00 56.69 192 ALA A O 1
ATOM 1525 N N . ASN A 1 193 ? -24.681 -10.555 55.757 1.00 51.59 193 ASN A N 1
ATOM 1526 C CA . ASN A 1 193 ? -24.660 -11.960 56.161 1.00 51.59 193 ASN A CA 1
ATOM 1527 C C . ASN A 1 193 ? -23.416 -12.787 55.804 1.00 51.59 193 ASN A C 1
ATOM 1529 O O . ASN A 1 193 ? -23.369 -13.546 54.841 1.00 51.59 193 ASN A O 1
ATOM 1533 N N . LEU A 1 194 ? -22.454 -12.725 56.735 1.00 60.16 194 LEU A N 1
ATOM 1534 C CA . LEU A 1 194 ? -21.759 -13.918 57.218 1.00 60.16 194 LEU A CA 1
ATOM 1535 C C . LEU A 1 194 ? -22.802 -14.970 57.623 1.00 60.16 194 LEU A C 1
ATOM 1537 O O . LEU A 1 194 ? -23.605 -14.658 58.493 1.00 60.16 194 LEU A O 1
ATOM 1541 N N . VAL A 1 195 ? -22.739 -16.185 57.072 1.00 55.38 195 VAL A N 1
ATOM 1542 C CA . VAL A 1 195 ? -22.708 -17.457 57.824 1.00 55.38 195 VAL A CA 1
ATOM 1543 C C . VAL A 1 195 ? -22.073 -18.527 56.919 1.00 55.38 195 VAL A C 1
ATOM 1545 O O . VAL A 1 195 ? -22.382 -18.649 55.738 1.00 55.38 195 VAL A O 1
ATOM 1548 N N . THR A 1 196 ? -21.144 -19.253 57.529 1.00 55.81 196 THR A N 1
ATOM 1549 C CA . THR A 1 196 ? -20.418 -20.475 57.151 1.00 55.81 196 THR A CA 1
ATOM 1550 C C . THR A 1 196 ? -21.182 -21.528 56.337 1.00 55.81 196 THR A C 1
ATOM 1552 O O . THR A 1 196 ? -22.330 -21.832 56.654 1.00 55.81 196 THR A O 1
ATOM 1555 N N . SER A 1 197 ? -20.496 -22.174 55.380 1.00 46.69 197 SER A N 1
ATOM 1556 C CA . SER A 1 197 ? -20.041 -23.580 55.497 1.00 46.69 197 SER A CA 1
ATOM 1557 C C . SER A 1 197 ? -19.490 -24.138 54.175 1.00 46.69 197 SER A C 1
ATOM 1559 O O . SER A 1 197 ? -20.069 -23.942 53.108 1.00 46.69 197 SER A O 1
ATOM 1561 N N . ASP A 1 198 ? -18.376 -24.863 54.295 1.00 55.94 198 ASP A N 1
ATOM 1562 C CA . ASP A 1 198 ? -17.772 -25.771 53.316 1.00 55.94 198 ASP A CA 1
ATOM 1563 C C . ASP A 1 198 ? -18.773 -26.758 52.703 1.00 55.94 198 ASP A C 1
ATOM 1565 O O . ASP A 1 198 ? -19.405 -27.490 53.458 1.00 55.94 198 ASP A O 1
ATOM 1569 N N . VAL A 1 199 ? -18.805 -26.879 51.366 1.00 48.25 199 VAL A N 1
ATOM 1570 C CA . VAL A 1 199 ? -18.996 -28.159 50.649 1.00 48.25 199 VAL A CA 1
ATOM 1571 C C . VAL A 1 199 ? -18.349 -28.073 49.257 1.00 48.25 199 VAL A C 1
ATOM 1573 O O . VAL A 1 199 ? -18.632 -27.177 48.464 1.00 48.25 199 VAL A O 1
ATOM 1576 N N . MET A 1 200 ? -17.495 -29.052 48.955 1.00 64.06 200 MET A N 1
ATOM 1577 C CA . MET A 1 200 ? -16.935 -29.334 47.632 1.00 64.06 200 MET A CA 1
ATOM 1578 C C . MET A 1 200 ? -18.027 -29.695 46.613 1.00 64.06 200 MET A C 1
ATOM 1580 O O . MET A 1 200 ? -18.800 -30.616 46.863 1.00 64.06 200 MET A O 1
ATOM 1584 N N . ALA A 1 201 ? -18.041 -29.084 45.423 1.00 47.03 201 ALA A N 1
ATOM 1585 C CA . ALA A 1 201 ? -18.751 -29.660 44.278 1.00 47.03 201 ALA A CA 1
ATOM 1586 C C . ALA A 1 201 ? -18.181 -29.196 42.931 1.00 47.03 201 ALA A C 1
ATOM 1588 O O . ALA A 1 201 ? -17.954 -28.015 42.676 1.00 47.03 201 ALA A O 1
ATOM 1589 N N . ALA A 1 202 ? -17.948 -30.191 42.083 1.00 50.12 202 ALA A N 1
ATOM 1590 C CA . ALA A 1 202 ? -17.346 -30.115 40.770 1.00 50.12 202 ALA A CA 1
ATOM 1591 C C . ALA A 1 202 ? -18.264 -29.497 39.698 1.00 50.12 202 ALA A C 1
ATOM 1593 O O . ALA A 1 202 ? -19.481 -29.629 39.744 1.00 50.12 202 ALA A O 1
ATOM 1594 N N . GLY A 1 203 ? -17.620 -28.922 38.678 1.00 52.97 203 GLY A N 1
ATOM 1595 C CA . GLY A 1 203 ? -18.000 -29.036 37.268 1.00 52.97 203 GLY A CA 1
ATOM 1596 C C . GLY A 1 203 ? -19.406 -28.601 36.843 1.00 52.97 203 GLY A C 1
ATOM 1597 O O . GLY A 1 203 ? -20.331 -29.404 36.796 1.00 52.97 203 GLY A O 1
ATOM 1598 N N . SER A 1 204 ? -19.520 -27.383 36.311 1.00 50.88 204 SER A N 1
ATOM 1599 C CA . SER A 1 204 ? -20.418 -27.138 35.175 1.00 50.88 204 SER A CA 1
ATOM 1600 C C . SER A 1 204 ? -20.072 -25.841 34.453 1.00 50.88 204 SER A C 1
ATOM 1602 O O . SER A 1 204 ? -20.373 -24.740 34.910 1.00 50.88 204 SER A O 1
ATOM 1604 N N . SER A 1 205 ? -19.439 -25.975 33.289 1.00 46.69 205 SER A N 1
ATOM 1605 C CA . SER A 1 205 ? -19.307 -24.897 32.314 1.00 46.69 205 SER A CA 1
ATOM 1606 C C . SER A 1 205 ? -20.675 -24.636 31.680 1.00 46.69 205 SER A C 1
ATOM 1608 O O . SER A 1 205 ? -21.061 -25.299 30.720 1.00 46.69 205 SER A O 1
ATOM 1610 N N . GLN A 1 206 ? -21.422 -23.671 32.219 1.00 50.59 206 GLN A N 1
ATOM 1611 C CA . GLN A 1 206 ? -22.605 -23.138 31.547 1.00 50.59 206 GLN A CA 1
ATOM 1612 C C . GLN A 1 206 ? -22.175 -22.341 30.310 1.00 50.59 206 GLN A C 1
ATOM 1614 O O . GLN A 1 206 ? -21.670 -21.221 30.390 1.00 50.59 206 GLN A O 1
ATOM 1619 N N . VAL A 1 207 ? -22.387 -22.954 29.148 1.00 50.97 207 VAL A N 1
ATOM 1620 C CA . VAL A 1 207 ? -22.327 -22.318 27.833 1.00 50.97 207 VAL A CA 1
ATOM 1621 C C . VAL A 1 207 ? -23.423 -21.253 27.775 1.00 50.97 207 VAL A C 1
ATOM 1623 O O . VAL A 1 207 ? -24.611 -21.571 27.798 1.00 50.97 207 VAL A O 1
ATOM 1626 N N . GLN A 1 208 ? -23.033 -19.979 27.720 1.00 56.84 208 GLN A N 1
ATOM 1627 C CA . GLN A 1 208 ? -23.980 -18.887 27.499 1.00 56.84 208 GLN A CA 1
ATOM 1628 C C . GLN A 1 208 ? -24.622 -19.030 26.105 1.00 56.84 208 GLN A C 1
ATOM 1630 O O . GLN A 1 208 ? -23.896 -19.225 25.125 1.00 56.84 208 GLN A O 1
ATOM 1635 N N . PRO A 1 209 ? -25.958 -18.925 25.979 1.00 56.59 209 PRO A N 1
ATOM 1636 C CA . PRO A 1 209 ? -26.633 -19.055 24.697 1.00 56.59 209 PRO A CA 1
ATOM 1637 C C . PRO A 1 209 ? -26.267 -17.882 23.783 1.00 56.59 209 PRO A C 1
ATOM 1639 O O . PRO A 1 209 ? -26.342 -16.710 24.160 1.00 56.59 209 PRO A O 1
ATOM 1642 N N . ALA A 1 210 ? -25.853 -18.211 22.559 1.00 60.84 210 ALA A N 1
ATOM 1643 C CA . ALA A 1 210 ? -25.560 -17.243 21.518 1.00 60.84 210 ALA A CA 1
ATOM 1644 C C . ALA A 1 210 ? -26.781 -16.339 21.285 1.00 60.84 210 ALA A C 1
ATOM 1646 O O . ALA A 1 210 ? -27.893 -16.810 21.074 1.00 60.84 210 ALA A O 1
ATOM 1647 N N . ASN A 1 211 ? -26.559 -15.026 21.329 1.00 61.06 211 ASN A N 1
ATOM 1648 C CA . ASN A 1 211 ? -27.587 -14.005 21.166 1.00 61.06 211 ASN A CA 1
ATOM 1649 C C . ASN A 1 211 ? -28.199 -14.099 19.753 1.00 61.06 211 ASN A C 1
ATOM 1651 O O . ASN A 1 211 ? -27.627 -13.593 18.779 1.00 61.06 211 ASN A O 1
ATOM 1655 N N . GLU A 1 212 ? -29.328 -14.800 19.629 1.00 69.75 212 GLU A N 1
ATOM 1656 C CA . GLU A 1 212 ? -30.054 -14.969 18.374 1.00 69.75 212 GLU A CA 1
ATOM 1657 C C . GLU A 1 212 ? -30.510 -13.601 17.861 1.00 69.75 212 GLU A C 1
ATOM 1659 O O . GLU A 1 212 ? -31.418 -12.948 18.383 1.00 69.75 212 GLU A O 1
ATOM 1664 N N . LYS A 1 213 ? -29.833 -13.126 16.812 1.00 79.88 213 LYS A N 1
ATOM 1665 C CA . LYS A 1 213 ? -30.161 -11.859 16.163 1.00 79.88 213 LYS A CA 1
ATOM 1666 C C . LYS A 1 213 ? -31.567 -11.964 15.585 1.00 79.88 213 LYS A C 1
ATOM 1668 O O . LYS A 1 213 ? -31.768 -12.628 14.570 1.00 79.88 213 LYS A O 1
ATOM 1673 N N . ARG A 1 214 ? -32.519 -11.257 16.203 1.00 82.12 214 ARG A N 1
ATOM 1674 C CA . ARG A 1 214 ? -33.899 -11.156 15.714 1.00 82.12 214 ARG A CA 1
ATOM 1675 C C . ARG A 1 214 ? -33.910 -10.845 14.206 1.00 82.12 214 ARG A C 1
ATOM 1677 O O . ARG A 1 214 ? -33.202 -9.924 13.775 1.00 82.12 214 ARG A O 1
ATOM 1684 N N . PRO A 1 215 ? -34.703 -11.573 13.401 1.00 84.75 215 PRO A N 1
ATOM 1685 C CA . PRO A 1 215 ? -34.769 -11.357 11.962 1.00 84.75 215 PRO A CA 1
ATOM 1686 C C . PRO A 1 215 ? -35.225 -9.925 11.669 1.00 84.75 215 PRO A C 1
ATOM 1688 O O . PRO A 1 215 ? -36.226 -9.443 12.205 1.00 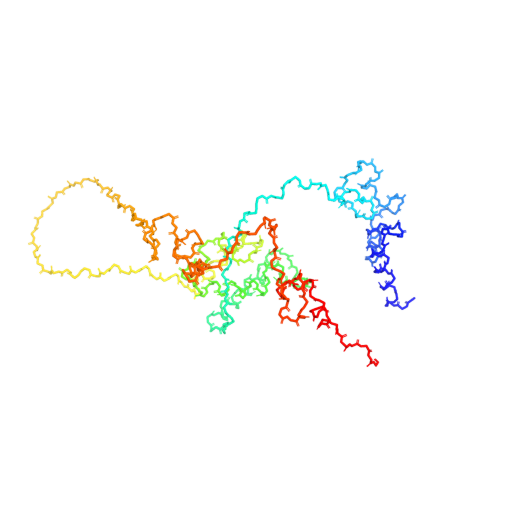84.75 215 PRO A O 1
ATOM 1691 N N . ARG A 1 216 ? -34.461 -9.216 10.829 1.00 89.12 216 ARG A N 1
ATOM 1692 C CA . ARG A 1 216 ? -34.772 -7.830 10.462 1.00 89.12 216 ARG A CA 1
ATOM 1693 C C . ARG A 1 216 ? -36.018 -7.812 9.577 1.00 89.12 216 ARG A C 1
ATOM 1695 O O . ARG A 1 216 ? -36.045 -8.463 8.539 1.00 89.12 216 ARG A O 1
ATOM 1702 N N . LYS A 1 217 ? -37.024 -7.034 9.974 1.00 96.56 217 LYS A N 1
ATOM 1703 C CA . LYS A 1 217 ? -38.237 -6.775 9.187 1.00 96.56 217 LYS A CA 1
ATOM 1704 C C . LYS A 1 217 ? -38.061 -5.505 8.351 1.00 96.56 217 LYS A C 1
ATOM 1706 O O . LYS A 1 217 ? -37.391 -4.561 8.775 1.00 96.56 217 LYS A O 1
ATOM 1711 N N . CYS A 1 218 ? -38.661 -5.466 7.168 1.00 95.88 218 CYS A N 1
ATOM 1712 C CA . CYS A 1 218 ? -38.773 -4.263 6.355 1.00 95.88 218 CYS A CA 1
ATOM 1713 C C . CYS A 1 218 ? -39.538 -3.188 7.135 1.00 95.88 218 CYS A C 1
ATOM 1715 O O . CYS A 1 218 ? -40.689 -3.401 7.498 1.00 95.88 218 CYS A O 1
ATOM 1717 N N . SER A 1 219 ? -38.941 -2.017 7.363 1.00 94.50 219 SER A N 1
ATOM 1718 C CA . SER A 1 219 ? -39.607 -0.938 8.107 1.00 94.50 219 SER A CA 1
ATOM 1719 C C . SER A 1 219 ? -40.806 -0.330 7.370 1.00 94.50 219 SER A C 1
ATOM 1721 O O . SER A 1 219 ? -41.665 0.259 8.009 1.00 94.50 219 SER A O 1
ATOM 1723 N N . ALA A 1 220 ? -40.892 -0.481 6.043 1.00 95.44 220 ALA A N 1
ATOM 1724 C CA . ALA A 1 220 ? -42.004 0.052 5.258 1.00 95.44 220 ALA A CA 1
ATOM 1725 C C . ALA A 1 220 ? -43.216 -0.900 5.229 1.00 95.44 220 ALA A C 1
ATOM 1727 O O . ALA A 1 220 ? -44.357 -0.476 5.423 1.00 95.44 220 ALA A O 1
ATOM 1728 N N . CYS A 1 221 ? -42.985 -2.192 4.967 1.00 95.38 221 CYS A N 1
ATOM 1729 C CA . CYS A 1 221 ? -44.055 -3.175 4.751 1.00 95.38 221 CYS A CA 1
ATOM 1730 C C . CYS A 1 221 ? -44.139 -4.286 5.813 1.00 95.38 221 CYS A C 1
ATOM 1732 O O . CYS A 1 221 ? -45.062 -5.086 5.760 1.00 95.38 221 CYS A O 1
ATOM 1734 N N . GLY A 1 222 ? -43.188 -4.381 6.747 1.00 94.88 222 GLY A N 1
ATOM 1735 C CA . GLY A 1 222 ? -43.169 -5.385 7.819 1.00 94.88 222 GLY A CA 1
ATOM 1736 C C . GLY A 1 222 ? -42.661 -6.782 7.430 1.00 94.88 222 GLY A C 1
ATOM 1737 O O . GLY A 1 222 ? -42.411 -7.595 8.318 1.00 94.88 222 GLY A O 1
ATOM 1738 N N . SER A 1 223 ? -42.461 -7.074 6.139 1.00 93.94 223 SER A N 1
ATOM 1739 C CA . SER A 1 223 ? -41.998 -8.393 5.672 1.00 93.94 223 SER A CA 1
ATOM 1740 C C . SER A 1 223 ? -40.556 -8.697 6.103 1.00 93.94 223 SER A C 1
ATOM 1742 O O . SER A 1 223 ? -39.702 -7.814 6.088 1.00 93.94 223 SER A O 1
ATOM 1744 N N . THR A 1 224 ? -40.259 -9.954 6.435 1.00 95.75 224 THR A N 1
ATOM 1745 C CA . THR A 1 224 ? -38.901 -10.453 6.743 1.00 95.75 224 THR A CA 1
ATOM 1746 C C . THR A 1 224 ? -38.075 -10.804 5.501 1.00 95.75 224 THR A C 1
ATOM 1748 O O . THR A 1 224 ? -36.878 -11.043 5.615 1.00 95.75 224 THR A O 1
ATOM 1751 N N . SER A 1 225 ? -38.685 -10.821 4.310 1.00 94.94 225 SER A N 1
ATOM 1752 C CA . SER A 1 225 ? -38.022 -11.234 3.058 1.00 94.94 225 SER A CA 1
ATOM 1753 C C . SER A 1 225 ? -37.070 -10.184 2.471 1.00 94.94 225 SER A C 1
ATOM 1755 O O . SER A 1 225 ? -36.211 -10.500 1.651 1.00 94.94 225 SER A O 1
ATOM 1757 N N . HIS A 1 226 ? -37.220 -8.916 2.854 1.00 93.38 226 HIS A N 1
ATOM 1758 C CA . HIS A 1 226 ? -36.439 -7.809 2.310 1.00 93.38 226 HIS A CA 1
ATOM 1759 C C . HIS A 1 226 ? -36.318 -6.659 3.317 1.00 93.38 226 HIS A C 1
ATOM 1761 O O . HIS A 1 226 ? -36.971 -6.638 4.355 1.00 93.38 226 HIS A O 1
ATOM 1767 N N . ASN A 1 227 ? -35.479 -5.669 3.005 1.00 92.56 227 ASN A N 1
ATOM 1768 C CA . ASN A 1 227 ? -35.404 -4.410 3.749 1.00 92.56 227 ASN A CA 1
ATOM 1769 C C . ASN A 1 227 ? -36.078 -3.270 2.961 1.00 92.56 227 ASN A C 1
ATOM 1771 O O . ASN A 1 227 ? -36.285 -3.385 1.756 1.00 92.56 227 ASN A O 1
ATOM 1775 N N . ALA A 1 228 ? -36.379 -2.147 3.620 1.00 93.31 228 ALA A N 1
ATOM 1776 C CA . ALA A 1 228 ? -37.126 -1.034 3.018 1.00 93.31 228 ALA A CA 1
ATOM 1777 C C . ALA A 1 228 ? -36.439 -0.357 1.816 1.00 93.31 228 ALA A C 1
ATOM 1779 O O . ALA A 1 228 ? -37.098 0.358 1.069 1.00 93.31 228 ALA A O 1
ATOM 1780 N N . ARG A 1 229 ? -35.134 -0.588 1.610 1.00 91.06 229 ARG A N 1
ATOM 1781 C CA . ARG A 1 229 ? -34.369 -0.076 0.459 1.00 91.06 229 ARG A CA 1
ATOM 1782 C C . ARG A 1 229 ? -34.349 -1.032 -0.733 1.00 91.06 229 ARG A C 1
ATOM 1784 O O . ARG A 1 229 ? -33.781 -0.691 -1.764 1.00 91.06 229 ARG A O 1
ATOM 1791 N N . ASN A 1 230 ? -34.888 -2.241 -0.592 1.00 91.44 230 ASN A N 1
ATOM 1792 C CA . ASN A 1 230 ? -34.954 -3.185 -1.695 1.00 91.44 230 ASN A CA 1
ATOM 1793 C C . ASN A 1 230 ? -36.099 -2.788 -2.639 1.00 91.44 230 ASN A C 1
ATOM 1795 O O . ASN A 1 230 ? -37.217 -2.549 -2.180 1.00 91.44 230 ASN A O 1
ATOM 1799 N N . SER A 1 231 ? -35.843 -2.760 -3.948 1.00 92.38 231 SER A N 1
ATOM 1800 C CA . SER A 1 231 ? -36.841 -2.436 -4.980 1.00 92.38 231 SER A CA 1
ATOM 1801 C C . SER A 1 231 ? -37.994 -3.443 -5.043 1.00 92.38 231 SER A C 1
ATOM 1803 O O . SER A 1 231 ? -39.043 -3.142 -5.606 1.00 92.38 231 SER A O 1
ATOM 1805 N N . VAL A 1 232 ? -37.813 -4.616 -4.431 1.00 92.69 232 VAL A N 1
ATOM 1806 C CA . VAL A 1 232 ? -38.847 -5.646 -4.249 1.00 92.69 232 VAL A CA 1
ATOM 1807 C C . VAL A 1 232 ? -39.905 -5.226 -3.215 1.00 92.69 232 VAL A C 1
ATOM 1809 O O . VAL A 1 232 ? -40.988 -5.804 -3.173 1.00 92.69 232 VAL A O 1
ATOM 1812 N N . CYS A 1 233 ? -39.640 -4.205 -2.389 1.00 93.00 233 CYS A N 1
ATOM 1813 C CA . CYS A 1 233 ? -40.627 -3.720 -1.430 1.00 93.00 233 CYS A CA 1
ATOM 1814 C C . CYS A 1 233 ? -41.846 -3.132 -2.163 1.00 93.00 233 CYS A C 1
ATOM 1816 O O . CYS A 1 233 ? -41.687 -2.204 -2.959 1.00 93.00 233 CYS A O 1
ATOM 1818 N N . PRO A 1 234 ? -43.079 -3.585 -1.867 1.00 92.38 234 PRO A N 1
ATOM 1819 C CA . PRO A 1 234 ? -44.278 -3.049 -2.512 1.00 92.38 234 PRO A CA 1
ATOM 1820 C C . PRO A 1 234 ? -44.490 -1.560 -2.209 1.00 92.38 234 PRO A C 1
ATOM 1822 O O . PRO A 1 234 ? -45.077 -0.852 -3.017 1.00 92.38 234 PRO A O 1
ATOM 1825 N N . LYS A 1 235 ? -43.951 -1.075 -1.082 1.00 92.44 235 LYS A N 1
ATOM 1826 C CA . LYS A 1 235 ? -43.965 0.337 -0.673 1.00 92.44 235 LYS A CA 1
ATOM 1827 C C . LYS A 1 235 ? -42.660 1.078 -1.002 1.00 92.44 235 LYS A C 1
ATOM 1829 O O . LYS A 1 235 ? -42.345 2.081 -0.366 1.00 92.44 235 LYS A O 1
ATOM 1834 N N . HIS A 1 236 ? -41.839 0.566 -1.923 1.00 92.19 236 HIS A N 1
ATOM 1835 C CA . HIS A 1 236 ? -40.601 1.244 -2.305 1.00 92.19 236 HIS A CA 1
ATOM 1836 C C . HIS A 1 236 ? -40.923 2.588 -2.989 1.00 92.19 236 HIS A C 1
ATOM 1838 O O . HIS A 1 236 ? -41.741 2.598 -3.906 1.00 92.19 236 HIS A O 1
ATOM 1844 N N . PRO A 1 237 ? -40.255 3.706 -2.647 1.00 86.56 237 PRO A N 1
ATOM 1845 C CA . PRO A 1 237 ? -40.571 5.035 -3.194 1.00 86.56 237 PRO A CA 1
ATOM 1846 C C . PRO A 1 237 ? -40.412 5.140 -4.719 1.00 86.56 237 PRO A C 1
ATOM 1848 O O . PRO A 1 237 ? -40.981 6.024 -5.351 1.00 86.56 237 PRO A O 1
ATOM 1851 N N . SER A 1 238 ? -39.644 4.237 -5.334 1.00 85.19 238 SER A N 1
ATOM 1852 C CA . SER A 1 238 ? -39.519 4.163 -6.798 1.00 85.19 238 SER A CA 1
ATOM 1853 C C . SER A 1 238 ? -40.718 3.512 -7.492 1.00 85.19 238 SER A C 1
ATOM 1855 O O . SER A 1 238 ? -40.881 3.711 -8.692 1.00 85.19 238 SER A O 1
ATOM 1857 N N . ARG A 1 239 ? -41.565 2.761 -6.776 1.00 78.69 239 ARG A N 1
ATOM 1858 C CA . ARG A 1 239 ? -42.880 2.354 -7.282 1.00 78.69 239 ARG A CA 1
ATOM 1859 C C . ARG A 1 239 ? -43.832 3.523 -7.058 1.00 78.69 239 ARG A C 1
ATOM 1861 O O . ARG A 1 239 ? -44.580 3.553 -6.087 1.00 78.69 239 ARG A O 1
ATOM 1868 N N . LYS A 1 240 ? -43.793 4.506 -7.957 1.00 74.38 240 LYS A N 1
ATOM 1869 C CA . LYS A 1 240 ? -44.949 5.387 -8.123 1.00 74.38 240 LYS A CA 1
ATOM 1870 C C . LYS A 1 240 ? -46.094 4.491 -8.586 1.00 74.38 240 LYS A C 1
ATOM 1872 O O . LYS A 1 240 ? -46.003 3.906 -9.663 1.00 74.38 240 LYS A O 1
ATOM 1877 N N . LEU A 1 241 ? -47.102 4.309 -7.735 1.00 64.06 241 LEU A N 1
ATOM 1878 C CA . LEU A 1 241 ? -48.363 3.721 -8.168 1.00 64.06 241 LEU A CA 1
ATOM 1879 C C . LEU A 1 241 ? -48.884 4.586 -9.326 1.00 64.06 241 LEU A C 1
ATOM 1881 O O . LEU A 1 241 ? -48.805 5.815 -9.221 1.00 64.06 241 LEU A O 1
ATOM 1885 N N . PRO A 1 242 ? -49.339 3.985 -10.436 1.00 59.66 242 PRO A N 1
ATOM 1886 C CA . PRO A 1 242 ? -50.055 4.743 -11.447 1.00 59.66 242 PRO A CA 1
ATOM 1887 C C . PRO A 1 242 ? -51.241 5.421 -10.751 1.00 59.66 242 PRO A C 1
ATOM 1889 O O . PRO A 1 242 ? -52.007 4.764 -10.049 1.00 59.66 242 PRO A O 1
ATOM 1892 N N . SER A 1 243 ? -51.304 6.750 -10.854 1.00 56.09 243 SER A N 1
ATOM 1893 C CA . SER A 1 243 ? -52.395 7.549 -10.294 1.00 56.09 243 SER A CA 1
ATOM 1894 C C . SER A 1 243 ? -53.707 7.053 -10.896 1.00 56.09 243 SER A C 1
ATOM 1896 O O . SER A 1 243 ? -53.777 6.873 -12.109 1.00 56.09 243 SER A O 1
ATOM 1898 N N . ALA A 1 244 ? -54.720 6.825 -10.063 1.00 59.88 244 ALA A N 1
ATOM 1899 C CA . ALA A 1 244 ? -56.004 6.240 -10.451 1.00 59.88 244 ALA A CA 1
ATOM 1900 C C . ALA A 1 244 ? -56.895 7.162 -11.318 1.00 59.88 244 ALA A C 1
ATOM 1902 O O . ALA A 1 244 ? -58.019 6.794 -11.618 1.00 59.88 244 ALA A O 1
ATOM 1903 N N . ASP A 1 245 ? -56.387 8.310 -11.778 1.00 59.09 245 ASP A N 1
ATOM 1904 C CA . ASP A 1 245 ? -57.152 9.318 -12.530 1.00 59.09 245 ASP A CA 1
ATOM 1905 C C . ASP A 1 245 ? -56.911 9.273 -14.053 1.00 59.09 245 ASP A C 1
ATOM 1907 O O . ASP A 1 245 ? -57.015 10.287 -14.739 1.00 59.09 245 ASP A O 1
ATOM 1911 N N . GLN A 1 246 ? -56.565 8.112 -14.618 1.00 53.72 246 GLN A N 1
ATOM 1912 C CA . GLN A 1 246 ? -56.514 7.915 -16.077 1.00 53.72 246 GLN A CA 1
ATOM 1913 C C . GLN A 1 246 ? -57.646 7.000 -16.567 1.00 53.72 246 GLN A C 1
ATOM 1915 O O . GLN A 1 246 ? -57.419 5.986 -17.221 1.00 53.72 246 GLN A O 1
ATOM 1920 N N . GLU A 1 247 ? -58.892 7.384 -16.289 1.00 53.66 247 GLU A N 1
ATOM 1921 C CA . GLU A 1 247 ? -60.058 6.900 -17.034 1.00 53.66 247 GLU A CA 1
ATOM 1922 C C . GLU A 1 247 ? -60.231 7.747 -18.305 1.00 53.66 247 GLU A C 1
ATOM 1924 O O . GLU A 1 247 ? -60.923 8.759 -18.282 1.00 53.66 247 GLU A O 1
ATOM 1929 N N . ASN A 1 248 ? -59.531 7.388 -19.390 1.00 61.31 248 ASN A N 1
ATOM 1930 C CA . ASN A 1 248 ? -59.952 7.550 -20.800 1.00 61.31 248 ASN A CA 1
ATOM 1931 C C . ASN A 1 248 ? -58.752 7.417 -21.751 1.00 61.31 248 ASN A C 1
ATOM 1933 O O . ASN A 1 248 ? -58.137 8.415 -22.128 1.00 61.31 248 ASN A O 1
ATOM 1937 N N . ILE A 1 249 ? -58.443 6.195 -22.198 1.00 50.94 249 ILE A N 1
ATOM 1938 C CA . ILE A 1 249 ? -57.705 5.982 -23.454 1.00 50.94 249 ILE A CA 1
ATOM 1939 C C . ILE A 1 249 ? -58.325 4.769 -24.180 1.00 50.94 249 ILE A C 1
ATOM 1941 O O . ILE A 1 249 ? -58.421 3.699 -23.575 1.00 50.94 249 ILE A O 1
ATOM 1945 N N . PRO A 1 250 ? -58.761 4.906 -25.449 1.00 56.75 250 PRO A N 1
ATOM 1946 C CA . PRO A 1 250 ? -59.282 3.802 -26.258 1.00 56.75 250 PRO A CA 1
ATOM 1947 C C . PRO A 1 250 ? -58.174 2.809 -26.671 1.00 56.75 250 PRO A C 1
ATOM 1949 O O . PRO A 1 250 ? -56.990 3.155 -26.650 1.00 56.75 250 PRO A O 1
ATOM 1952 N N . PRO A 1 251 ? -58.522 1.569 -27.068 1.00 54.88 251 PRO A N 1
ATOM 1953 C CA . PRO A 1 251 ? -57.539 0.530 -27.348 1.00 54.88 251 PRO A CA 1
ATOM 1954 C C . PRO A 1 251 ? -56.829 0.803 -28.679 1.00 54.88 251 PRO A C 1
ATOM 1956 O O . PRO A 1 251 ? -57.446 0.757 -29.741 1.00 54.88 251 PRO A O 1
ATOM 1959 N N . ALA A 1 252 ? -55.517 1.045 -28.634 1.00 44.19 252 ALA A N 1
ATOM 1960 C CA . ALA A 1 252 ? -54.674 1.112 -29.824 1.00 44.19 252 ALA A CA 1
ATOM 1961 C C . ALA A 1 252 ? -53.434 0.213 -29.679 1.00 44.19 252 ALA A C 1
ATOM 1963 O O . ALA A 1 252 ? -52.648 0.343 -28.746 1.00 44.19 252 ALA A O 1
ATOM 1964 N N . ALA A 1 253 ? -53.343 -0.710 -30.637 1.00 46.94 253 ALA A N 1
ATOM 1965 C CA . ALA A 1 253 ? -52.209 -1.464 -31.168 1.00 46.94 253 ALA A CA 1
ATOM 1966 C C . ALA A 1 253 ? -50.882 -1.522 -30.378 1.00 46.94 253 ALA A C 1
ATOM 1968 O O . ALA A 1 253 ? -50.206 -0.527 -30.112 1.00 46.94 253 ALA A O 1
ATOM 1969 N N . ALA A 1 254 ? -50.446 -2.767 -30.156 1.00 48.38 254 ALA A N 1
ATOM 1970 C CA . ALA A 1 254 ? -49.127 -3.157 -29.681 1.00 48.38 254 ALA A CA 1
ATOM 1971 C C . ALA A 1 254 ? -47.994 -2.376 -30.371 1.00 48.38 254 ALA A C 1
ATOM 1973 O O . ALA A 1 254 ? -47.746 -2.524 -31.565 1.00 48.38 254 ALA A O 1
ATOM 1974 N N . SER A 1 255 ? -47.277 -1.578 -29.580 1.00 45.97 255 SER A N 1
ATOM 1975 C CA . SER A 1 255 ? -46.043 -0.905 -29.979 1.00 45.97 255 SER A CA 1
ATOM 1976 C C . SER A 1 255 ? -44.923 -1.298 -29.016 1.00 45.97 255 SER A C 1
ATOM 1978 O O . SER A 1 255 ? -45.098 -1.283 -27.799 1.00 45.97 255 SER A O 1
ATOM 1980 N N . ALA A 1 256 ? -43.783 -1.681 -29.589 1.00 48.59 256 ALA A N 1
ATOM 1981 C CA . ALA A 1 256 ? -42.578 -2.161 -28.916 1.00 48.59 256 ALA A CA 1
ATOM 1982 C C . ALA A 1 256 ? -42.026 -1.183 -27.849 1.00 48.59 256 ALA A C 1
ATOM 1984 O O . ALA A 1 256 ? -42.239 0.028 -27.947 1.00 48.59 256 ALA A O 1
ATOM 1985 N N . PRO A 1 257 ? -41.267 -1.677 -26.847 1.00 41.25 257 PRO A N 1
ATOM 1986 C CA . PRO A 1 257 ? -40.737 -0.850 -25.768 1.00 41.25 257 PRO A CA 1
ATOM 1987 C C . PRO A 1 257 ? -39.714 0.165 -26.296 1.00 41.25 257 PRO A C 1
ATOM 1989 O O . PRO A 1 257 ? -38.564 -0.162 -26.588 1.00 41.25 257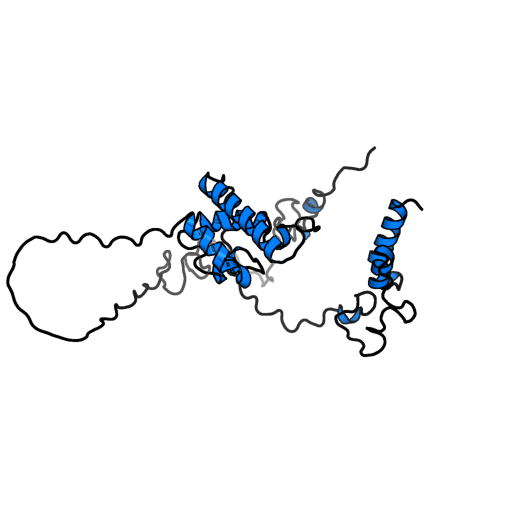 PRO A O 1
ATOM 1992 N N . THR A 1 258 ? -40.115 1.432 -26.374 1.00 46.94 258 THR A N 1
ATOM 1993 C CA . THR A 1 258 ? -39.202 2.554 -26.586 1.00 46.94 258 THR A CA 1
ATOM 1994 C C . THR A 1 258 ? -38.455 2.836 -25.285 1.00 46.94 258 THR A C 1
ATOM 1996 O O . THR A 1 258 ? -38.963 3.450 -24.349 1.00 46.94 258 THR A O 1
ATOM 1999 N N . THR A 1 259 ? -37.203 2.383 -25.203 1.00 54.22 259 THR A N 1
ATOM 2000 C CA . THR A 1 259 ? -36.269 2.812 -24.158 1.00 54.22 259 THR A CA 1
ATOM 2001 C C . THR A 1 259 ? -36.112 4.331 -24.229 1.00 54.22 259 THR A C 1
ATOM 2003 O O . THR A 1 259 ? -35.525 4.851 -25.182 1.00 54.22 259 THR A O 1
ATOM 2006 N N . GLY A 1 260 ? -36.648 5.048 -23.240 1.00 54.94 260 GLY A N 1
ATOM 2007 C CA . GLY A 1 260 ? -36.534 6.501 -23.142 1.00 54.94 260 GLY A CA 1
ATOM 2008 C C . GLY A 1 260 ? -35.069 6.935 -23.196 1.00 54.94 260 GLY A C 1
ATOM 2009 O O . GLY A 1 260 ? -34.290 6.662 -22.281 1.00 54.94 260 GLY A O 1
ATOM 2010 N N . LYS A 1 261 ? -34.680 7.598 -24.288 1.00 65.56 261 LYS A N 1
ATOM 2011 C CA . LYS A 1 261 ? -33.334 8.147 -24.465 1.00 65.56 261 LYS A CA 1
ATOM 2012 C C . LYS A 1 261 ? -33.135 9.266 -23.437 1.00 65.56 261 LYS A C 1
ATOM 2014 O O . LYS A 1 261 ? -33.663 10.362 -23.600 1.00 65.56 261 LYS A O 1
ATOM 2019 N N . GLN A 1 262 ? -32.382 9.004 -22.370 1.00 73.19 262 GLN A N 1
ATOM 2020 C CA . GLN A 1 262 ? -31.967 10.055 -21.437 1.00 73.19 262 GLN A CA 1
ATOM 2021 C C . GLN A 1 262 ? -30.994 11.016 -22.140 1.00 73.19 262 GLN A C 1
ATOM 2023 O O . GLN A 1 262 ? -30.044 10.574 -22.794 1.00 73.19 262 GLN A O 1
ATOM 2028 N N . LYS A 1 263 ? -31.235 12.328 -22.010 1.00 84.69 263 LYS A N 1
ATOM 2029 C CA . LYS A 1 263 ? -30.292 13.376 -22.426 1.00 84.69 263 LYS A CA 1
ATOM 2030 C C . LYS A 1 263 ? -29.136 13.464 -21.432 1.00 84.69 263 LYS A C 1
ATOM 2032 O O . LYS A 1 263 ? -29.339 13.402 -20.217 1.00 84.69 263 LYS A O 1
ATOM 2037 N N . CYS A 1 264 ? -27.925 13.661 -21.936 1.00 82.25 264 CYS A N 1
ATOM 2038 C CA . CYS A 1 264 ? -26.771 13.987 -21.112 1.00 82.25 264 CYS A CA 1
ATOM 2039 C C . CYS A 1 264 ? -26.926 15.404 -20.543 1.00 82.25 264 CYS A C 1
ATOM 2041 O O . CYS A 1 264 ? -26.908 16.371 -21.294 1.00 82.25 264 CYS A O 1
ATOM 2043 N N . GLY A 1 265 ? -27.004 15.557 -19.218 1.00 83.81 265 GLY A N 1
ATOM 2044 C CA . GLY A 1 265 ? -27.175 16.871 -18.575 1.00 83.81 265 GLY A CA 1
ATOM 2045 C C . GLY A 1 265 ? -26.020 17.868 -18.762 1.00 83.81 265 GLY A C 1
ATOM 2046 O O . GLY A 1 265 ? -26.121 18.985 -18.274 1.00 83.81 265 GLY A O 1
ATOM 2047 N N . LYS A 1 266 ? -24.922 17.481 -19.432 1.00 83.69 266 LYS A N 1
ATOM 2048 C CA . LYS A 1 266 ? -23.755 18.348 -19.681 1.00 83.69 266 LYS A CA 1
ATOM 2049 C C . LYS A 1 266 ? -23.632 18.826 -21.129 1.00 83.69 266 LYS A C 1
ATOM 2051 O O . LYS A 1 266 ? -23.310 19.981 -21.347 1.00 83.69 266 LYS A O 1
ATOM 2056 N N . CYS A 1 267 ? -23.872 17.949 -22.104 1.00 87.06 267 CYS A N 1
ATOM 2057 C CA . CYS A 1 267 ? -23.787 18.284 -23.534 1.00 87.06 267 CYS A CA 1
ATOM 2058 C C . CYS A 1 267 ? -25.149 18.256 -24.245 1.00 87.06 267 CYS A C 1
ATOM 2060 O O . CYS A 1 267 ? -25.212 18.444 -25.452 1.00 87.06 267 CYS A O 1
ATOM 2062 N N . ASN A 1 268 ? -26.231 17.970 -23.514 1.00 83.31 268 ASN A N 1
ATOM 2063 C CA . ASN A 1 268 ? -27.616 17.865 -23.983 1.00 83.31 268 ASN A CA 1
ATOM 2064 C C . ASN A 1 268 ? -27.892 16.840 -25.106 1.00 83.31 268 ASN A C 1
ATOM 2066 O O . ASN A 1 268 ? -29.028 16.733 -25.568 1.00 83.31 268 ASN A O 1
ATOM 2070 N N . ASN A 1 269 ? -26.896 16.037 -25.495 1.00 84.56 269 ASN A N 1
ATOM 2071 C CA . ASN A 1 269 ? -27.032 14.983 -26.498 1.00 84.56 269 ASN A CA 1
ATOM 2072 C C . ASN A 1 269 ? -27.633 13.696 -25.920 1.00 84.56 269 ASN A C 1
ATOM 2074 O O . ASN A 1 269 ? -27.459 13.363 -24.745 1.00 84.56 269 ASN A O 1
ATOM 2078 N N . TYR A 1 270 ? -28.334 12.954 -26.773 1.00 85.25 270 TYR A N 1
ATOM 2079 C CA . TYR A 1 270 ? -28.934 11.664 -26.437 1.00 85.25 270 TYR A CA 1
ATOM 2080 C C . TYR A 1 270 ? -27.920 10.516 -26.544 1.00 85.25 270 TYR A C 1
ATOM 2082 O O . TYR A 1 270 ? -26.932 10.603 -27.269 1.00 85.25 270 TYR A O 1
ATOM 2090 N N . GLY A 1 271 ? -28.186 9.413 -25.839 1.00 81.19 271 GLY A N 1
ATOM 2091 C CA . GLY A 1 271 ? -27.438 8.157 -25.992 1.00 81.19 271 GLY A CA 1
ATOM 2092 C C . GLY A 1 271 ? -26.314 7.927 -24.977 1.00 81.19 271 GLY A C 1
ATOM 2093 O O . GLY A 1 271 ? -25.691 6.871 -24.999 1.00 81.19 271 GLY A O 1
ATOM 2094 N N . HIS A 1 272 ? -26.071 8.859 -24.051 1.00 79.88 272 HIS A N 1
ATOM 2095 C CA . HIS A 1 272 ? -25.143 8.648 -22.938 1.00 79.88 272 HIS A CA 1
ATOM 2096 C C . HIS A 1 272 ? -25.550 9.443 -21.687 1.00 79.88 272 HIS A C 1
ATOM 2098 O O . HIS A 1 272 ? -26.238 10.457 -21.760 1.00 79.88 272 HIS A O 1
ATOM 2104 N N . ASN A 1 273 ? -25.109 8.980 -20.515 1.00 74.50 273 ASN A N 1
ATOM 2105 C CA . ASN A 1 273 ? -25.287 9.676 -19.238 1.00 74.50 273 ASN A CA 1
ATOM 2106 C C . ASN A 1 273 ? -24.028 10.503 -18.919 1.00 74.50 273 ASN A C 1
ATOM 2108 O O . ASN A 1 273 ? -22.913 10.033 -19.141 1.00 74.50 273 ASN A O 1
ATOM 2112 N N . ALA A 1 274 ? -24.198 11.689 -18.322 1.00 72.19 274 ALA A N 1
ATOM 2113 C CA . ALA A 1 274 ? -23.122 12.585 -17.880 1.00 72.19 274 ALA A CA 1
ATOM 2114 C C . ALA A 1 274 ? -22.071 11.941 -16.945 1.00 72.19 274 ALA A C 1
ATOM 2116 O O . ALA A 1 274 ? -20.989 12.496 -16.757 1.00 72.19 274 ALA A O 1
ATOM 2117 N N . ARG A 1 275 ? -22.356 10.773 -16.349 1.00 71.31 275 ARG A N 1
ATOM 2118 C CA . ARG A 1 275 ? -21.387 10.002 -15.547 1.00 71.31 275 ARG A CA 1
ATOM 2119 C C . ARG A 1 275 ? -20.391 9.184 -16.374 1.00 71.31 275 ARG A C 1
ATOM 2121 O O . ARG A 1 275 ? -19.357 8.797 -15.832 1.00 71.31 275 ARG A O 1
ATOM 2128 N N . ASN A 1 276 ? -20.669 8.906 -17.648 1.00 69.50 276 ASN A N 1
ATOM 2129 C CA . ASN A 1 276 ? -19.792 8.085 -18.480 1.00 69.50 276 ASN A CA 1
ATOM 2130 C C . ASN A 1 276 ? -18.749 8.959 -19.198 1.00 69.50 276 ASN A C 1
ATOM 2132 O O . ASN A 1 276 ? -18.907 9.304 -20.370 1.00 69.50 276 ASN A O 1
ATOM 2136 N N . ARG A 1 277 ? -17.682 9.326 -18.467 1.00 62.59 277 ARG A N 1
ATOM 2137 C CA . ARG A 1 277 ? -16.639 10.275 -18.917 1.00 62.59 277 ARG A CA 1
ATOM 2138 C C . ARG A 1 277 ? -16.013 9.937 -20.269 1.00 62.59 277 ARG A C 1
ATOM 2140 O O . ARG A 1 277 ? -15.599 10.839 -20.980 1.00 62.59 277 ARG A O 1
ATOM 2147 N N . ARG A 1 278 ? -15.958 8.655 -20.639 1.00 71.25 278 ARG A N 1
ATOM 2148 C CA . ARG A 1 278 ? -15.318 8.222 -21.890 1.00 71.25 278 ARG A CA 1
ATOM 2149 C C . ARG A 1 278 ? -16.096 8.614 -23.145 1.00 71.2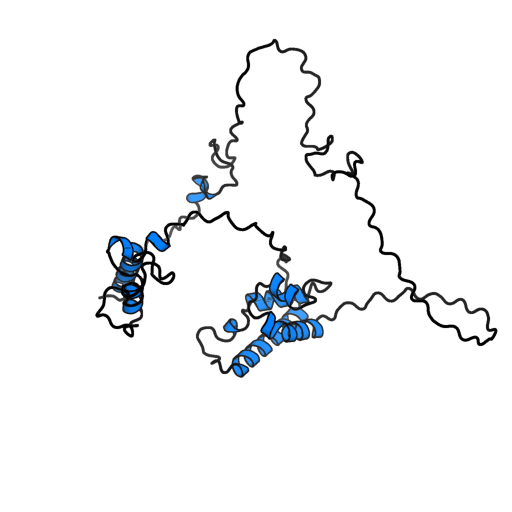5 278 ARG A C 1
ATOM 2151 O O . ARG A 1 278 ? -15.499 8.674 -24.208 1.00 71.25 278 ARG A O 1
ATOM 2158 N N . VAL A 1 279 ? -17.399 8.870 -23.029 1.00 74.81 279 VAL A N 1
ATOM 2159 C CA . VAL A 1 279 ? -18.300 9.016 -24.188 1.00 74.81 279 VAL A CA 1
ATOM 2160 C C . VAL A 1 279 ? -18.799 10.455 -24.358 1.00 74.81 279 VAL A C 1
ATOM 2162 O O . VAL A 1 279 ? -19.340 10.797 -25.401 1.00 74.81 279 VAL A O 1
ATOM 2165 N N . CYS A 1 280 ? -18.621 11.321 -23.354 1.00 76.00 280 CYS A N 1
ATOM 2166 C CA . CYS A 1 280 ? -19.044 12.717 -23.444 1.00 76.00 280 CYS A CA 1
ATOM 2167 C C . CYS A 1 280 ? -17.927 13.573 -24.077 1.00 76.00 280 CYS A C 1
ATOM 2169 O O . CYS A 1 280 ? -16.915 13.803 -23.410 1.00 76.00 280 CYS A O 1
ATOM 2171 N N . PRO A 1 281 ? -18.095 14.092 -25.309 1.00 74.56 281 PRO A N 1
ATOM 2172 C CA . PRO A 1 281 ? -17.041 14.837 -26.011 1.00 74.56 281 PRO A CA 1
ATOM 2173 C C . PRO A 1 281 ? -16.616 16.112 -25.264 1.00 74.56 281 PRO A C 1
ATOM 2175 O O . PRO A 1 281 ? -15.441 16.453 -25.236 1.00 74.56 281 PRO A O 1
ATOM 2178 N N . MET A 1 282 ? -17.543 16.752 -24.541 1.00 77.12 282 MET A N 1
ATOM 2179 C CA . MET A 1 282 ? -17.268 17.934 -23.707 1.00 77.12 282 MET A CA 1
ATOM 2180 C C . MET A 1 282 ? -16.384 17.653 -22.480 1.00 77.12 282 MET A C 1
ATOM 2182 O O . MET A 1 282 ? -15.917 18.589 -21.842 1.00 77.12 282 MET A O 1
ATOM 2186 N N . GLN A 1 283 ? -16.187 16.389 -22.088 1.00 68.50 283 GLN A N 1
ATOM 2187 C CA . GLN A 1 283 ? -15.266 16.034 -20.998 1.00 68.50 283 GLN A CA 1
ATOM 2188 C C . GLN A 1 283 ? -13.882 15.616 -21.491 1.00 68.50 283 GLN A C 1
ATOM 2190 O O . GLN A 1 283 ? -12.984 15.500 -20.669 1.00 68.50 283 GLN A O 1
ATOM 2195 N N . GLN A 1 284 ? -13.701 15.400 -22.796 1.00 67.12 284 GLN A N 1
ATOM 2196 C CA . GLN A 1 284 ? -12.391 15.065 -23.357 1.00 67.12 284 GLN A CA 1
ATOM 2197 C C . GLN A 1 284 ? -11.541 16.320 -23.607 1.00 67.12 284 GLN A C 1
ATOM 2199 O O . GLN A 1 284 ? -10.321 16.254 -23.546 1.00 67.12 284 GLN A O 1
ATOM 2204 N N . THR A 1 285 ? -12.169 17.478 -23.830 1.00 63.03 285 THR A N 1
ATOM 2205 C CA . THR A 1 285 ? -11.466 18.732 -24.146 1.00 63.03 285 THR A CA 1
ATOM 2206 C C . THR A 1 285 ? -10.949 19.491 -22.922 1.00 63.03 285 THR A C 1
ATOM 2208 O O . THR A 1 285 ? -10.188 20.435 -23.089 1.00 63.03 285 THR A O 1
ATOM 2211 N N . SER A 1 286 ? -11.332 19.112 -21.696 1.00 59.94 286 SER A N 1
ATOM 2212 C CA . SER A 1 286 ? -10.877 19.806 -20.478 1.00 59.94 286 SER A CA 1
ATOM 2213 C C . SER A 1 286 ? -9.481 19.398 -19.998 1.00 59.94 286 SER A C 1
ATOM 2215 O O . SER A 1 286 ? -8.967 20.037 -19.087 1.00 59.94 286 SER A O 1
ATOM 2217 N N . ASP A 1 287 ? -8.876 18.368 -20.598 1.00 56.06 287 ASP A N 1
ATOM 2218 C CA . ASP A 1 287 ? -7.555 17.853 -20.205 1.00 56.06 287 ASP A CA 1
ATOM 2219 C C . ASP A 1 287 ? -6.446 18.220 -21.221 1.00 56.06 287 ASP A C 1
ATOM 2221 O O . ASP A 1 287 ? -5.308 17.770 -21.093 1.00 56.06 287 ASP A O 1
ATOM 2225 N N . ALA A 1 288 ? -6.748 19.053 -22.227 1.00 53.56 288 ALA A N 1
ATOM 2226 C CA . ALA A 1 288 ? -5.747 19.564 -23.163 1.00 53.56 288 ALA A CA 1
ATOM 2227 C C . ALA A 1 288 ? -4.963 20.725 -22.523 1.00 53.56 288 ALA A C 1
ATOM 2229 O O . ALA A 1 288 ? -5.468 21.834 -22.363 1.00 53.56 288 ALA A O 1
ATOM 2230 N N . ASN A 1 289 ? -3.727 20.425 -22.129 1.00 50.47 289 ASN A N 1
ATOM 2231 C CA . ASN A 1 289 ? -2.766 21.328 -21.503 1.00 50.47 289 ASN A CA 1
ATOM 2232 C C . ASN A 1 289 ? -2.323 22.450 -22.478 1.00 50.47 289 ASN A C 1
ATOM 2234 O O . ASN A 1 289 ? -1.747 22.129 -23.520 1.00 50.47 289 ASN A O 1
ATOM 2238 N N . PRO A 1 290 ? -2.540 23.747 -22.182 1.00 56.34 290 PRO A N 1
ATOM 2239 C CA . PRO A 1 290 ? -2.019 24.844 -22.988 1.00 56.34 290 PRO A CA 1
ATOM 2240 C C . PRO A 1 290 ? -0.585 25.163 -22.541 1.00 56.34 290 PRO A C 1
ATOM 2242 O O . PRO A 1 290 ? -0.349 25.997 -21.670 1.00 56.34 290 PRO A O 1
ATOM 2245 N N . SER A 1 291 ? 0.400 24.470 -23.103 1.00 52.88 291 SER A N 1
ATOM 2246 C CA . SER A 1 291 ? 1.817 24.836 -22.961 1.00 52.88 291 SER A CA 1
ATOM 2247 C C . SER A 1 291 ? 2.583 24.428 -24.211 1.00 52.88 291 SER A C 1
ATOM 2249 O O . SER A 1 291 ? 3.253 23.404 -24.245 1.00 52.88 291 SER A O 1
ATOM 2251 N N . ALA A 1 292 ? 2.422 25.237 -25.255 1.00 49.50 292 ALA A N 1
ATOM 2252 C CA . ALA A 1 292 ? 3.317 25.307 -26.404 1.00 49.50 292 ALA A CA 1
ATOM 2253 C C . ALA A 1 292 ? 3.137 26.685 -27.061 1.00 49.50 292 ALA A C 1
ATOM 2255 O O . ALA A 1 292 ? 2.449 26.828 -28.068 1.00 49.50 292 ALA A O 1
ATOM 2256 N N . ALA A 1 293 ? 3.682 27.713 -26.415 1.00 54.84 293 ALA A N 1
ATOM 2257 C CA . ALA A 1 293 ? 3.911 29.026 -27.007 1.00 54.84 293 ALA A CA 1
ATOM 2258 C C . ALA A 1 293 ? 4.988 29.741 -26.182 1.00 54.84 293 ALA A C 1
ATOM 2260 O O . ALA A 1 293 ? 4.655 30.440 -25.225 1.00 54.84 293 ALA A O 1
ATOM 2261 N N . SER A 1 294 ? 6.257 29.488 -26.513 1.00 57.72 294 SER A N 1
ATOM 2262 C CA . SER A 1 294 ? 7.439 30.378 -26.459 1.00 57.72 294 SER A CA 1
ATOM 2263 C C . SER A 1 294 ? 8.702 29.534 -26.554 1.00 57.72 294 SER A C 1
ATOM 2265 O O . SER A 1 294 ? 8.838 28.614 -25.719 1.00 57.72 294 SER A O 1
#

Organism: NCBI:txid2480587

Sequence (294 aa):
MAEDQYEFDVMDAFINARNRGFCRRDICDEYFQNHKADRQKACCTRCGGVSVSSRLCCDACSPDAFMLLPLSQPPEKIRAKRRVNFKDSTMNAYDITLCNALRKWRNETLQRSGKSPNGFFGPNLILSDKLLIRIVMLARDRANKIPDIDALAHQTNWIHAKKYGAEILLYATCWYPPPAPPQPPLQGGTLANLVTSDVMAAGSSQVQPANEKRPRKCSACGSTSHNARNSVCPKHPSRKLPSADQENIPPAAASAPTTGKQKCGKCNNYGHNARNRRVCPMQQTSDANPSAAS